Protein AF-A0A957HFL7-F1 (afdb_monomer)

Structure (mmCIF, N/CA/C/O backbone):
data_AF-A0A957HFL7-F1
#
_entry.id   AF-A0A957HFL7-F1
#
loop_
_atom_site.group_PDB
_atom_site.id
_atom_site.type_symbol
_atom_site.label_atom_id
_atom_site.label_alt_id
_atom_site.label_comp_id
_atom_site.label_asym_id
_atom_site.label_entity_id
_atom_site.label_seq_id
_atom_site.pdbx_PDB_ins_code
_atom_site.Cartn_x
_atom_site.Cartn_y
_atom_site.Cartn_z
_atom_site.occupancy
_atom_site.B_iso_or_equiv
_atom_site.auth_seq_id
_atom_site.auth_comp_id
_atom_site.auth_asym_id
_atom_site.auth_atom_id
_atom_site.pdbx_PDB_model_num
ATOM 1 N N . MET A 1 1 ? 6.930 -14.081 -58.249 1.00 47.31 1 MET A N 1
ATOM 2 C CA . MET A 1 1 ? 6.326 -14.338 -56.926 1.00 47.31 1 MET A CA 1
ATOM 3 C C . MET A 1 1 ? 7.363 -15.107 -56.122 1.00 47.31 1 MET A C 1
ATOM 5 O O . MET A 1 1 ? 7.448 -16.319 -56.232 1.00 47.31 1 MET A O 1
ATOM 9 N N . THR A 1 2 ? 8.263 -14.387 -55.462 1.00 49.44 2 THR A N 1
ATOM 10 C CA . THR A 1 2 ? 9.417 -14.951 -54.751 1.00 49.44 2 THR A CA 1
ATOM 11 C C . THR A 1 2 ? 9.253 -14.618 -53.279 1.00 49.44 2 THR A C 1
ATOM 13 O O . THR A 1 2 ? 9.326 -13.461 -52.877 1.00 49.44 2 THR A O 1
ATOM 16 N N . ILE A 1 3 ? 8.941 -15.651 -52.502 1.00 56.50 3 ILE A N 1
ATOM 17 C CA . ILE A 1 3 ? 8.828 -15.607 -51.049 1.00 56.50 3 ILE A CA 1
ATOM 18 C C . ILE A 1 3 ? 10.258 -15.498 -50.517 1.00 56.50 3 ILE A C 1
ATOM 20 O O . ILE A 1 3 ? 11.041 -16.438 -50.629 1.00 56.50 3 ILE A O 1
ATOM 24 N N . SER A 1 4 ? 10.620 -14.314 -50.024 1.00 61.28 4 SER A N 1
ATOM 25 C CA . SER A 1 4 ? 11.893 -14.082 -49.345 1.00 61.28 4 SER A CA 1
ATOM 26 C C . SER A 1 4 ? 11.842 -14.775 -47.987 1.00 61.28 4 SER A C 1
ATOM 28 O O . SER A 1 4 ? 11.123 -14.328 -47.094 1.00 61.28 4 SER A O 1
ATOM 30 N N . ASN A 1 5 ? 12.580 -15.878 -47.852 1.00 60.00 5 ASN A N 1
ATOM 31 C CA . ASN A 1 5 ? 12.820 -16.552 -46.579 1.00 60.00 5 ASN A CA 1
ATOM 32 C C . ASN A 1 5 ? 13.472 -15.564 -45.609 1.00 60.00 5 ASN A C 1
ATOM 34 O O . ASN A 1 5 ? 14.603 -15.129 -45.826 1.00 60.00 5 ASN A O 1
ATOM 38 N N . ALA A 1 6 ? 12.738 -15.206 -44.558 1.00 58.47 6 ALA A N 1
ATOM 39 C CA . ALA A 1 6 ? 13.275 -14.476 -43.427 1.00 58.47 6 ALA A CA 1
ATOM 40 C C . ALA A 1 6 ? 14.343 -15.345 -42.758 1.00 58.47 6 ALA A C 1
ATOM 42 O O . ALA A 1 6 ? 14.077 -16.469 -42.326 1.00 58.47 6 ALA A O 1
ATOM 43 N N . THR A 1 7 ? 15.562 -14.822 -42.731 1.00 59.06 7 THR A N 1
ATOM 44 C CA . THR A 1 7 ? 16.681 -15.352 -41.971 1.00 59.06 7 THR A CA 1
ATOM 45 C C . THR A 1 7 ? 16.275 -15.428 -40.506 1.00 59.06 7 THR A C 1
ATOM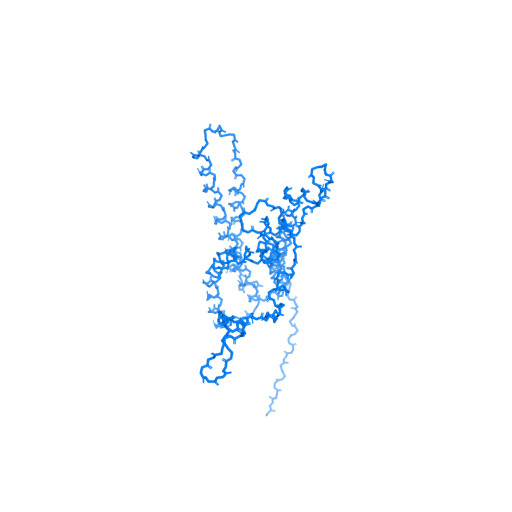 47 O O . THR A 1 7 ? 15.907 -14.434 -39.882 1.00 59.06 7 THR A O 1
ATOM 50 N N . HIS A 1 8 ? 16.281 -16.648 -39.980 1.00 58.44 8 HIS A N 1
ATOM 51 C CA . HIS A 1 8 ? 16.137 -16.920 -38.563 1.00 58.44 8 HIS A CA 1
ATOM 52 C C . HIS A 1 8 ? 17.449 -16.466 -37.913 1.00 58.44 8 HIS A C 1
ATOM 54 O O . HIS A 1 8 ? 18.395 -17.240 -37.797 1.00 58.44 8 HIS A O 1
ATOM 60 N N . ASP A 1 9 ? 17.548 -15.175 -37.599 1.00 59.09 9 ASP A N 1
ATOM 61 C CA . ASP A 1 9 ? 18.675 -14.649 -36.843 1.00 59.09 9 ASP A CA 1
ATOM 62 C C . ASP A 1 9 ? 18.615 -15.276 -35.447 1.00 59.09 9 ASP A C 1
ATOM 64 O O . ASP A 1 9 ? 17.725 -14.979 -34.645 1.00 59.09 9 ASP A O 1
ATOM 68 N N . ASP A 1 10 ? 19.546 -16.192 -35.179 1.00 55.03 10 ASP A N 1
ATOM 69 C CA . ASP A 1 10 ? 19.829 -16.723 -33.850 1.00 55.03 10 ASP A CA 1
ATOM 70 C C . ASP A 1 10 ? 20.350 -15.574 -32.978 1.00 55.03 10 ASP A C 1
ATOM 72 O O . ASP A 1 10 ? 21.550 -15.320 -32.836 1.00 55.03 10 ASP A O 1
ATOM 76 N N . VAL A 1 11 ? 19.414 -14.820 -32.402 1.00 64.69 11 VAL A N 1
ATOM 77 C CA . VAL A 1 11 ? 19.700 -13.810 -31.390 1.00 64.69 11 VAL A CA 1
ATOM 78 C C . VAL A 1 11 ? 20.139 -14.554 -30.134 1.00 64.69 11 VAL A C 1
ATOM 80 O O . VAL A 1 11 ? 19.324 -14.949 -29.300 1.00 64.69 11 VAL A O 1
ATOM 83 N N . SER A 1 12 ? 21.450 -14.764 -30.003 1.00 62.31 12 SER A N 1
ATOM 84 C CA . SER A 1 12 ? 22.035 -15.254 -28.756 1.00 62.31 12 SER A CA 1
ATOM 85 C C . SER A 1 12 ? 21.534 -14.391 -27.584 1.00 62.31 12 SER A C 1
ATOM 87 O O . SER A 1 12 ? 21.491 -13.157 -27.693 1.00 62.31 12 SER A O 1
ATOM 89 N N . PRO A 1 13 ? 21.094 -15.000 -26.467 1.00 60.66 13 PRO A N 1
ATOM 90 C CA . PRO A 1 13 ? 20.573 -14.250 -25.340 1.00 60.66 13 PRO A CA 1
ATOM 91 C C . PRO A 1 13 ? 21.711 -13.410 -24.771 1.00 60.66 13 PRO A C 1
ATOM 93 O O . PRO A 1 13 ? 22.620 -13.914 -24.117 1.00 60.66 13 PRO A O 1
ATOM 96 N N . SER A 1 14 ? 21.666 -12.109 -25.038 1.00 65.06 14 SER A N 1
ATOM 97 C CA . SER A 1 14 ? 22.577 -11.148 -24.427 1.00 65.06 14 SER A CA 1
ATOM 98 C C . SER A 1 14 ? 22.649 -11.369 -22.909 1.00 65.06 14 SER A C 1
ATOM 100 O O . SER A 1 14 ? 21.598 -11.616 -22.295 1.00 65.06 14 SER A O 1
ATOM 102 N N . PRO A 1 15 ? 23.818 -11.190 -22.282 1.00 76.00 15 PRO A N 1
ATOM 103 C CA . PRO A 1 15 ? 23.936 -11.277 -20.835 1.00 76.00 15 PRO A CA 1
ATOM 104 C C . PRO A 1 15 ? 22.913 -10.351 -20.167 1.00 76.00 15 PRO A C 1
ATOM 106 O O . PRO A 1 15 ? 22.791 -9.175 -20.524 1.00 76.00 15 PRO A O 1
ATOM 109 N N . ARG A 1 16 ? 22.138 -10.900 -19.220 1.00 77.88 16 ARG A N 1
ATOM 110 C CA . ARG A 1 16 ? 21.198 -10.114 -18.410 1.00 77.88 16 ARG A CA 1
ATOM 111 C C . ARG A 1 16 ? 21.979 -8.987 -17.745 1.00 77.88 16 ARG A C 1
ATOM 113 O O . ARG A 1 16 ? 23.009 -9.242 -17.121 1.00 77.88 16 ARG A O 1
ATOM 120 N N . SER A 1 17 ? 21.505 -7.751 -17.878 1.00 88.00 17 SER A N 1
ATOM 121 C CA . SER A 1 17 ? 22.183 -6.632 -17.234 1.00 88.00 17 SER A CA 1
ATOM 122 C C . SER A 1 17 ? 22.121 -6.815 -15.717 1.00 88.00 17 SER A C 1
ATOM 124 O O . SER A 1 17 ? 21.076 -7.145 -15.152 1.00 88.00 17 SER A O 1
ATOM 126 N N . PHE A 1 18 ? 23.251 -6.596 -15.046 1.00 92.69 18 PHE A N 1
ATOM 127 C CA . PHE A 1 18 ? 23.338 -6.662 -13.585 1.00 92.69 18 PHE A CA 1
ATOM 128 C C . PHE A 1 18 ? 22.269 -5.786 -12.907 1.00 92.69 18 PHE A C 1
ATOM 130 O O . PHE A 1 18 ? 21.690 -6.171 -11.894 1.00 92.69 18 PHE A O 1
ATOM 137 N N . ALA A 1 19 ? 21.945 -4.647 -13.525 1.00 92.12 19 ALA A N 1
ATOM 138 C CA . ALA A 1 19 ? 20.905 -3.737 -13.070 1.00 92.12 19 ALA A CA 1
ATOM 139 C C . ALA A 1 19 ? 19.525 -4.403 -12.966 1.00 92.12 19 ALA A C 1
ATOM 141 O O . ALA A 1 19 ? 18.865 -4.250 -11.943 1.00 92.12 19 ALA A O 1
ATOM 142 N N . VAL A 1 20 ? 19.091 -5.173 -13.971 1.00 93.81 20 VAL A N 1
ATOM 143 C CA . VAL A 1 20 ? 17.777 -5.844 -13.931 1.00 93.81 20 VAL A CA 1
ATOM 144 C C . VAL A 1 20 ? 17.683 -6.781 -12.729 1.00 93.81 20 VAL A C 1
ATOM 146 O O . VAL A 1 20 ? 16.693 -6.750 -11.998 1.00 93.81 20 VAL A O 1
ATOM 149 N N . THR A 1 21 ? 18.733 -7.566 -12.483 1.00 94.62 21 THR A N 1
ATOM 150 C CA . THR A 1 21 ? 18.794 -8.475 -11.332 1.00 94.62 21 THR A CA 1
ATOM 151 C C . THR A 1 21 ? 18.781 -7.707 -10.010 1.00 94.62 21 THR A C 1
ATOM 153 O O . THR A 1 21 ? 18.065 -8.099 -9.091 1.00 94.62 21 THR A O 1
ATOM 156 N N . LEU A 1 22 ? 19.512 -6.589 -9.923 1.00 95.62 22 LEU A N 1
ATOM 157 C CA . LEU A 1 22 ? 19.554 -5.741 -8.730 1.00 95.62 22 LEU A CA 1
ATOM 158 C C . LEU A 1 22 ? 18.172 -5.159 -8.392 1.00 95.62 22 LEU A C 1
ATOM 160 O O . LEU A 1 22 ? 17.705 -5.317 -7.266 1.00 95.62 22 LEU A O 1
ATOM 164 N N . TYR A 1 23 ? 17.492 -4.533 -9.359 1.00 95.88 23 TYR A N 1
ATOM 165 C CA . TYR A 1 23 ? 16.163 -3.950 -9.133 1.00 95.88 23 TYR A CA 1
ATOM 166 C C . TYR A 1 23 ? 15.103 -5.023 -8.874 1.00 95.88 23 TYR A C 1
ATOM 168 O O . TYR A 1 23 ? 14.273 -4.855 -7.985 1.00 95.88 23 TYR A O 1
ATOM 176 N N . SER A 1 24 ? 15.151 -6.151 -9.587 1.00 96.62 24 SER A N 1
ATOM 177 C CA . SER A 1 24 ? 14.290 -7.299 -9.290 1.00 96.62 24 SER A CA 1
ATOM 178 C C . SER A 1 24 ? 14.471 -7.767 -7.845 1.00 96.62 24 SER A C 1
ATOM 180 O O . SER A 1 24 ? 13.481 -7.975 -7.146 1.00 96.62 24 SER A O 1
ATOM 182 N N . GLY A 1 25 ? 15.719 -7.937 -7.399 1.00 97.31 25 GLY A N 1
ATOM 183 C CA . GLY A 1 25 ? 16.039 -8.339 -6.032 1.00 97.31 25 GLY A CA 1
ATOM 184 C C . GLY A 1 25 ? 15.520 -7.332 -5.008 1.00 97.31 25 GLY A C 1
ATOM 185 O O . GLY A 1 25 ? 14.854 -7.727 -4.057 1.00 97.31 25 GLY A O 1
ATOM 186 N N . LEU A 1 26 ? 15.734 -6.035 -5.249 1.00 96.88 26 LEU A N 1
ATOM 187 C CA . LEU A 1 26 ? 15.229 -4.951 -4.403 1.00 96.88 26 LEU A CA 1
ATOM 188 C C . LEU A 1 26 ? 13.704 -5.026 -4.227 1.00 96.88 26 LEU A C 1
ATOM 190 O O . LEU A 1 26 ? 13.222 -4.993 -3.101 1.00 96.88 26 LEU A O 1
ATOM 194 N N . PHE A 1 27 ? 12.937 -5.156 -5.315 1.00 97.94 27 PHE A N 1
ATOM 195 C CA . PHE A 1 27 ? 11.471 -5.211 -5.243 1.00 97.94 27 PHE A CA 1
ATOM 196 C C . PHE A 1 27 ? 10.955 -6.467 -4.538 1.00 97.94 27 PHE A C 1
ATOM 198 O O . PHE A 1 27 ? 10.003 -6.384 -3.763 1.00 97.94 27 PHE A O 1
ATOM 205 N N . ILE A 1 28 ? 11.596 -7.619 -4.754 1.00 98.19 28 ILE A N 1
ATOM 206 C CA . ILE A 1 28 ? 11.259 -8.850 -4.028 1.00 98.19 28 ILE A CA 1
ATOM 207 C C . ILE A 1 28 ? 11.540 -8.670 -2.533 1.00 98.19 28 ILE A C 1
ATOM 209 O O . ILE A 1 28 ? 10.680 -8.989 -1.715 1.00 98.19 28 ILE A O 1
ATOM 213 N N . LEU A 1 29 ? 12.697 -8.107 -2.173 1.00 97.62 29 LEU A N 1
ATOM 214 C CA . LEU A 1 29 ? 13.058 -7.838 -0.781 1.00 97.62 29 LEU A CA 1
ATOM 215 C C . LEU A 1 29 ? 12.113 -6.831 -0.122 1.00 97.62 29 LEU A C 1
ATOM 217 O O . LEU A 1 29 ? 11.706 -7.057 1.011 1.00 97.62 29 LEU A O 1
ATOM 221 N N . LEU A 1 30 ? 11.714 -5.764 -0.819 1.00 96.81 30 LEU A N 1
ATOM 222 C CA . LEU A 1 30 ? 10.713 -4.814 -0.323 1.00 96.81 30 LEU A CA 1
ATOM 223 C C . LEU A 1 30 ? 9.354 -5.489 -0.105 1.00 96.81 30 LEU A C 1
ATOM 225 O O . LEU A 1 30 ? 8.712 -5.262 0.918 1.00 96.81 30 LEU A O 1
ATOM 229 N N . GLY A 1 31 ? 8.929 -6.346 -1.036 1.00 97.44 31 GLY A N 1
ATOM 230 C CA . GLY A 1 31 ? 7.673 -7.081 -0.919 1.00 97.44 31 GLY A CA 1
ATOM 231 C C . GLY A 1 31 ? 7.669 -8.071 0.249 1.00 97.44 31 GLY A C 1
ATOM 232 O O . GLY A 1 31 ? 6.730 -8.080 1.041 1.00 97.44 31 GLY A O 1
ATOM 233 N N . ILE A 1 32 ? 8.744 -8.848 0.413 1.00 98.06 32 ILE A N 1
ATOM 234 C CA . ILE A 1 32 ? 8.926 -9.746 1.566 1.00 98.06 32 ILE A CA 1
ATOM 235 C C . ILE A 1 32 ? 9.036 -8.936 2.862 1.00 98.06 32 ILE A C 1
ATOM 237 O O . ILE A 1 32 ? 8.414 -9.290 3.858 1.00 98.06 32 ILE A O 1
ATOM 241 N N . GLY A 1 33 ? 9.774 -7.826 2.846 1.00 96.69 33 GLY A N 1
ATOM 242 C CA . GLY A 1 33 ? 9.922 -6.924 3.984 1.00 96.69 33 GLY A CA 1
ATOM 243 C C . GLY A 1 33 ? 8.583 -6.373 4.472 1.00 96.69 33 GLY A C 1
ATOM 244 O O . GLY A 1 33 ? 8.355 -6.342 5.675 1.00 96.69 33 GLY A O 1
ATOM 245 N N . ALA A 1 34 ? 7.665 -6.026 3.564 1.00 96.25 34 ALA A N 1
ATOM 246 C CA . ALA A 1 34 ? 6.309 -5.610 3.924 1.00 96.25 34 ALA A CA 1
ATOM 247 C C . ALA A 1 34 ? 5.509 -6.729 4.620 1.00 96.25 34 ALA A C 1
ATOM 249 O O . ALA A 1 34 ? 4.799 -6.462 5.589 1.00 96.25 34 ALA A O 1
ATOM 250 N N . LEU A 1 35 ? 5.650 -7.982 4.171 1.00 97.25 35 LEU A N 1
ATOM 251 C CA . LEU A 1 35 ? 5.001 -9.137 4.805 1.00 97.25 35 LEU A CA 1
ATOM 252 C C . LEU A 1 35 ? 5.602 -9.446 6.182 1.00 97.25 35 LEU A C 1
ATOM 254 O O . LEU A 1 35 ? 4.864 -9.699 7.131 1.00 97.25 35 LEU A O 1
ATOM 258 N N . ILE A 1 36 ? 6.930 -9.383 6.311 1.00 97.50 36 ILE A N 1
ATOM 259 C CA . ILE A 1 36 ? 7.618 -9.539 7.599 1.00 97.50 36 ILE A CA 1
ATOM 260 C C . ILE A 1 36 ? 7.191 -8.429 8.556 1.00 97.50 36 ILE A C 1
ATOM 262 O O . ILE A 1 36 ? 6.893 -8.711 9.711 1.00 97.50 36 ILE A O 1
ATOM 266 N N . LEU A 1 37 ? 7.118 -7.182 8.082 1.00 95.31 37 LEU A N 1
ATOM 267 C CA . LEU A 1 37 ? 6.663 -6.054 8.886 1.00 95.31 37 LEU A CA 1
ATOM 268 C C . LEU A 1 37 ? 5.247 -6.290 9.407 1.00 95.31 37 LEU A C 1
ATOM 270 O O . LEU A 1 37 ? 5.030 -6.101 10.594 1.00 95.31 37 LEU A O 1
ATOM 274 N N . LEU A 1 38 ? 4.320 -6.777 8.574 1.00 95.06 38 LEU A N 1
ATOM 275 C CA . LEU A 1 38 ? 2.974 -7.140 9.024 1.00 95.06 38 LEU A CA 1
ATOM 276 C C . LEU A 1 38 ? 3.009 -8.188 10.149 1.00 95.06 38 LEU A C 1
ATOM 278 O O . LEU A 1 38 ? 2.343 -8.013 11.166 1.00 95.06 38 LEU A O 1
ATOM 282 N N . ILE A 1 39 ? 3.813 -9.245 10.000 1.00 96.06 39 ILE A N 1
ATOM 283 C CA . ILE A 1 39 ? 3.971 -10.287 11.029 1.00 96.06 39 ILE A CA 1
ATOM 284 C C . ILE A 1 39 ? 4.546 -9.694 12.322 1.00 96.06 39 ILE A C 1
ATOM 286 O O . ILE A 1 39 ? 4.043 -9.978 13.406 1.00 96.06 39 ILE A O 1
ATOM 290 N N . LEU A 1 40 ? 5.568 -8.839 12.225 1.00 95.88 40 LEU A N 1
ATOM 291 C CA . LEU A 1 40 ? 6.160 -8.165 13.381 1.00 95.88 40 LEU A CA 1
ATOM 292 C C . LEU A 1 40 ? 5.169 -7.216 14.057 1.00 95.88 40 LEU A C 1
ATOM 294 O O . LEU A 1 40 ? 5.127 -7.169 15.280 1.00 95.88 40 LEU A O 1
ATOM 298 N N . THR A 1 41 ? 4.356 -6.487 13.290 1.00 93.44 41 THR A N 1
ATOM 299 C CA . THR A 1 41 ? 3.304 -5.622 13.835 1.00 93.44 41 THR A CA 1
ATOM 300 C C . THR A 1 41 ? 2.281 -6.437 14.622 1.00 93.44 41 THR A C 1
ATOM 302 O O . THR A 1 41 ? 1.935 -6.042 15.728 1.00 93.44 41 THR A O 1
ATOM 305 N N . ILE A 1 42 ? 1.846 -7.589 14.102 1.00 93.50 42 ILE A N 1
ATOM 306 C CA . ILE A 1 42 ? 0.914 -8.485 14.806 1.00 93.50 42 ILE A CA 1
ATOM 307 C C . ILE A 1 42 ? 1.557 -9.044 16.082 1.00 93.50 42 ILE A C 1
ATOM 309 O O . ILE A 1 42 ? 0.929 -9.060 17.136 1.00 93.50 42 ILE A O 1
ATOM 313 N N . ASN A 1 43 ? 2.817 -9.476 16.002 1.00 94.69 43 ASN A N 1
ATOM 314 C CA . ASN A 1 43 ? 3.504 -10.105 17.127 1.00 94.69 43 ASN A CA 1
ATOM 315 C C . ASN A 1 43 ? 3.865 -9.120 18.244 1.00 94.69 43 ASN A C 1
ATOM 317 O O . ASN A 1 43 ? 3.888 -9.517 19.404 1.00 94.69 43 ASN A O 1
ATOM 321 N N . ASN A 1 44 ? 4.148 -7.862 17.910 1.00 94.31 44 ASN A N 1
ATOM 322 C CA . ASN A 1 44 ? 4.548 -6.847 18.883 1.00 94.31 44 ASN A CA 1
ATOM 323 C C . ASN A 1 44 ? 3.360 -6.084 19.487 1.00 94.31 44 ASN A C 1
ATOM 325 O O . ASN A 1 44 ? 3.575 -5.231 20.348 1.00 94.31 44 ASN A O 1
ATOM 329 N N . ASP A 1 45 ? 2.127 -6.350 19.049 1.00 93.31 45 ASP A N 1
ATOM 330 C CA . ASP A 1 45 ? 0.956 -5.683 19.606 1.00 93.31 45 ASP A CA 1
ATOM 331 C C . ASP A 1 45 ? 0.590 -6.279 20.983 1.00 93.31 45 ASP A C 1
ATOM 333 O O . ASP A 1 45 ? 0.275 -7.472 21.081 1.00 93.31 45 ASP A O 1
ATOM 337 N N . PRO A 1 46 ? 0.613 -5.474 22.062 1.00 91.69 46 PRO A N 1
ATOM 338 C CA . PRO A 1 46 ? 0.392 -5.974 23.414 1.00 91.69 46 PRO A CA 1
ATOM 339 C C . PRO A 1 46 ? -1.039 -6.477 23.635 1.00 91.69 46 PRO A C 1
ATOM 341 O O . PRO A 1 46 ? -1.234 -7.398 24.425 1.00 91.69 46 PRO A O 1
ATOM 344 N N . LEU A 1 47 ? -2.038 -5.922 22.938 1.00 87.94 47 LEU A N 1
ATOM 345 C CA . LEU A 1 47 ? -3.433 -6.345 23.081 1.00 87.94 47 LEU A CA 1
ATOM 346 C C . LEU A 1 47 ? -3.661 -7.700 22.420 1.00 87.94 47 LEU A C 1
ATOM 348 O O . LEU A 1 47 ? -4.360 -8.546 22.972 1.00 87.94 47 LEU A O 1
ATOM 352 N N . ILE A 1 48 ? -3.031 -7.939 21.271 1.00 88.25 48 ILE A N 1
ATOM 353 C CA . ILE A 1 48 ? -3.084 -9.245 20.607 1.00 88.25 48 ILE A CA 1
ATOM 354 C C . ILE A 1 48 ? -2.374 -10.292 21.468 1.00 88.25 48 ILE A C 1
ATOM 356 O O . ILE A 1 48 ? -2.932 -11.360 21.718 1.00 88.25 48 ILE A O 1
ATOM 360 N N . GLN A 1 49 ? -1.184 -9.973 21.986 1.00 90.81 49 GLN A N 1
ATOM 361 C CA . GLN A 1 49 ? -0.440 -10.887 22.855 1.00 90.81 49 GLN A CA 1
ATOM 362 C C . GLN A 1 49 ? -1.161 -11.184 24.173 1.00 90.81 49 GLN A C 1
ATOM 364 O O . GLN A 1 49 ? -1.062 -12.306 24.667 1.00 90.81 49 GLN A O 1
ATOM 369 N N . ALA A 1 50 ? -1.911 -10.226 24.725 1.00 88.00 50 ALA A N 1
ATOM 370 C CA . ALA A 1 50 ? -2.719 -10.443 25.923 1.00 88.00 50 ALA A CA 1
ATOM 371 C C . ALA A 1 50 ? -3.826 -11.486 25.702 1.00 88.00 50 ALA A C 1
ATOM 373 O O . ALA A 1 50 ? -4.115 -12.269 26.602 1.00 88.00 50 ALA A O 1
ATOM 374 N N . VAL A 1 51 ? -4.420 -11.529 24.503 1.00 86.94 51 VAL A N 1
ATOM 375 C CA . VAL A 1 51 ? -5.437 -12.534 24.156 1.00 86.94 51 VAL A CA 1
ATOM 376 C C . VAL A 1 51 ? -4.808 -13.879 23.792 1.00 86.94 51 VAL A C 1
ATOM 378 O O . VAL A 1 51 ? -5.321 -14.922 24.184 1.00 86.94 51 VAL A O 1
ATOM 381 N N . VAL A 1 52 ? -3.687 -13.879 23.064 1.00 88.56 52 VAL A N 1
ATOM 382 C CA . VAL A 1 52 ? -2.982 -15.115 22.673 1.00 88.56 52 VAL A CA 1
ATOM 383 C C . VAL A 1 52 ? -2.426 -15.852 23.891 1.00 88.56 52 VAL A C 1
ATOM 385 O O . VAL A 1 52 ? -2.541 -17.071 23.972 1.00 88.56 52 VAL A O 1
ATOM 388 N N . ASN A 1 53 ? -1.858 -15.117 24.849 1.00 88.06 53 ASN A N 1
ATOM 389 C CA . ASN A 1 53 ? -1.312 -15.670 26.090 1.00 88.06 53 ASN A CA 1
ATOM 390 C C . ASN A 1 53 ? -2.324 -15.612 27.243 1.00 88.06 53 ASN A C 1
ATOM 392 O O . ASN A 1 53 ? -1.931 -15.586 28.411 1.00 88.06 53 ASN A O 1
ATOM 396 N N . TRP A 1 54 ? -3.619 -15.538 26.927 1.00 85.31 54 TRP A N 1
ATOM 397 C CA . TRP A 1 54 ? -4.654 -15.443 27.944 1.00 85.31 54 TRP A CA 1
ATOM 398 C C . TRP A 1 54 ? -4.641 -16.676 28.852 1.00 85.31 54 TRP A C 1
ATOM 400 O O . TRP A 1 54 ? -4.494 -17.816 28.405 1.00 85.31 54 TRP A O 1
ATOM 410 N N . SER A 1 55 ? -4.824 -16.426 30.144 1.00 80.19 55 SER A N 1
ATOM 411 C CA . SER A 1 55 ? -5.021 -17.451 31.162 1.00 80.19 55 SER A CA 1
ATOM 412 C C . SER A 1 55 ? -6.242 -17.078 31.994 1.00 80.19 55 SER A C 1
ATOM 414 O O . SER A 1 55 ? -6.491 -15.895 32.228 1.00 80.19 55 SER A O 1
ATOM 416 N N . ALA A 1 56 ? -7.019 -18.081 32.402 1.00 78.62 56 ALA A N 1
ATOM 417 C CA . ALA A 1 56 ? -8.226 -17.863 33.188 1.00 78.62 56 ALA A CA 1
ATOM 418 C C . ALA A 1 56 ? -7.873 -17.220 34.539 1.00 78.62 56 ALA A C 1
ATOM 420 O O . ALA A 1 56 ? -7.091 -17.777 35.312 1.00 78.62 56 ALA A O 1
ATOM 421 N N . THR A 1 57 ? -8.452 -16.054 34.816 1.00 73.88 57 THR A N 1
ATOM 422 C CA . THR A 1 57 ? -8.390 -15.371 36.114 1.00 73.88 57 THR A CA 1
ATOM 423 C C . THR A 1 57 ? -9.720 -15.530 36.844 1.00 73.88 57 THR A C 1
ATOM 425 O O . THR A 1 57 ? -10.757 -15.733 36.219 1.00 73.88 57 THR A O 1
ATOM 428 N N . GLU A 1 58 ? -9.711 -15.427 38.176 1.00 68.69 58 GLU A N 1
ATOM 429 C CA . GLU A 1 58 ? -10.913 -15.604 39.016 1.00 68.69 58 GLU A CA 1
ATOM 430 C C . GLU A 1 58 ? -12.069 -14.646 38.657 1.00 68.69 58 GLU A C 1
ATOM 432 O O . GLU A 1 58 ? -13.222 -14.925 38.973 1.00 68.69 58 GLU A O 1
ATOM 437 N N . GLU A 1 59 ? -11.768 -13.539 37.972 1.00 69.25 59 GLU A N 1
ATOM 438 C CA . GLU A 1 59 ? -12.719 -12.485 37.602 1.00 69.25 59 GLU A CA 1
ATOM 439 C C . GLU A 1 59 ? -13.316 -12.651 36.189 1.00 69.25 59 GLU A C 1
ATOM 441 O O . GLU A 1 59 ? -14.410 -12.158 35.925 1.00 69.25 59 GLU A O 1
ATOM 446 N N . PHE A 1 60 ? -12.648 -13.379 35.285 1.00 65.88 60 PHE A N 1
ATOM 447 C CA . PHE A 1 60 ? -13.104 -13.577 33.904 1.00 65.88 60 PHE A CA 1
ATOM 448 C C . PHE A 1 60 ? -12.981 -15.049 33.506 1.00 65.88 60 PHE A C 1
ATOM 450 O O . PHE A 1 60 ? -11.898 -15.543 33.195 1.00 65.88 60 PHE A O 1
ATOM 457 N N . SER A 1 61 ? -14.116 -15.752 33.489 1.00 71.56 61 SER A N 1
ATOM 458 C CA . SER A 1 61 ? -14.188 -17.168 33.113 1.00 71.56 61 SER A CA 1
ATOM 459 C C . SER A 1 61 ? -14.162 -17.414 31.603 1.00 71.56 61 SER A C 1
ATOM 461 O O . SER A 1 61 ? -13.940 -18.549 31.183 1.00 71.56 61 SER A O 1
ATOM 463 N N . GLU A 1 62 ? -14.395 -16.383 30.784 1.00 76.06 62 GLU A N 1
ATOM 464 C CA . GLU A 1 62 ? -14.496 -16.510 29.328 1.00 76.06 62 GLU A CA 1
ATOM 465 C C . GLU A 1 62 ? -13.367 -15.750 28.612 1.00 76.06 62 GLU A C 1
ATOM 467 O O . GLU A 1 62 ? -13.103 -14.586 28.934 1.00 76.06 62 GLU A O 1
ATOM 472 N N . PRO A 1 63 ? -12.681 -16.388 27.644 1.00 73.69 63 PRO A N 1
ATOM 473 C CA . PRO A 1 63 ? -11.602 -15.747 26.913 1.00 73.69 63 PRO A CA 1
ATOM 474 C C . PRO A 1 63 ? -12.148 -14.658 25.976 1.00 73.69 63 PRO A C 1
ATOM 476 O O . PRO A 1 63 ? -13.104 -14.906 25.233 1.00 73.69 63 PRO A O 1
ATOM 479 N N . PRO A 1 64 ? -11.518 -13.470 25.920 1.00 79.00 64 PRO A N 1
ATOM 480 C CA . PRO A 1 64 ? -11.857 -12.466 24.920 1.00 79.00 64 PRO A CA 1
ATOM 481 C C . PRO A 1 64 ? -11.623 -13.024 23.511 1.00 79.00 64 PRO A C 1
ATOM 483 O O . PRO A 1 64 ? -10.627 -13.697 23.239 1.00 79.00 64 PRO A O 1
ATOM 486 N N . SER A 1 65 ? -12.539 -12.737 22.585 1.00 84.88 65 SER A N 1
ATOM 487 C CA . SER A 1 65 ? -12.427 -13.275 21.228 1.00 84.88 65 SER A CA 1
ATOM 488 C C . SER A 1 65 ? -11.242 -12.653 20.469 1.00 84.88 65 SER A C 1
ATOM 490 O O . SER A 1 65 ? -11.200 -11.451 20.196 1.00 84.88 65 SER A O 1
ATOM 492 N N . LEU A 1 66 ? -10.278 -13.496 20.080 1.00 86.44 66 LEU A N 1
ATOM 493 C CA . LEU A 1 66 ? -9.061 -13.084 19.365 1.00 86.44 66 LEU A CA 1
ATOM 494 C C . LEU A 1 66 ? -9.373 -12.314 18.080 1.00 86.44 66 LEU A C 1
ATOM 496 O O . LEU A 1 66 ? -8.713 -11.325 17.769 1.00 86.44 66 LEU A O 1
ATOM 500 N N . ILE A 1 67 ? -10.411 -12.741 17.358 1.00 86.88 67 ILE A N 1
ATOM 501 C CA . ILE A 1 67 ? -10.840 -12.118 16.104 1.00 86.88 67 ILE A CA 1
ATOM 502 C C . ILE A 1 67 ? -11.310 -10.678 16.345 1.00 86.88 67 ILE A C 1
ATOM 504 O O . ILE A 1 67 ? -10.929 -9.790 15.587 1.00 86.88 67 ILE A O 1
ATOM 508 N N . VAL A 1 68 ? -12.093 -10.410 17.395 1.00 85.81 68 VAL A N 1
ATOM 509 C CA . VAL A 1 68 ? -12.601 -9.053 17.665 1.00 85.81 68 VAL A CA 1
ATOM 510 C C . VAL A 1 68 ? -11.475 -8.134 18.105 1.00 85.81 68 VAL A C 1
ATOM 512 O O . VAL A 1 68 ? -11.375 -7.023 17.587 1.00 85.81 68 VAL A O 1
ATOM 515 N N . THR A 1 69 ? -10.587 -8.601 18.987 1.00 86.19 69 THR A N 1
ATOM 516 C CA . THR A 1 69 ? -9.421 -7.814 19.405 1.00 86.19 69 THR A CA 1
ATOM 517 C C . THR A 1 69 ? -8.539 -7.480 18.205 1.00 86.19 69 THR A C 1
ATOM 519 O O . THR A 1 69 ? -8.243 -6.306 17.977 1.00 86.19 69 THR A O 1
ATOM 522 N N . PHE A 1 70 ? -8.220 -8.473 17.369 1.00 88.69 70 PHE A N 1
ATOM 523 C CA . PHE A 1 70 ? -7.454 -8.281 16.138 1.00 88.69 70 PHE A CA 1
ATOM 524 C C . PHE A 1 70 ? -8.105 -7.244 15.209 1.00 88.69 70 PHE A C 1
ATOM 526 O O . PHE A 1 70 ? -7.454 -6.287 14.788 1.00 88.69 70 PHE A O 1
ATOM 533 N N . LEU A 1 71 ? -9.403 -7.397 14.928 1.00 88.69 71 LEU A N 1
ATOM 534 C CA . LEU A 1 71 ? -10.150 -6.500 14.047 1.00 88.69 71 LEU A CA 1
ATOM 535 C C . LEU A 1 71 ? -10.273 -5.080 14.613 1.00 88.69 71 LEU A C 1
ATOM 537 O O . LEU A 1 71 ? -10.224 -4.122 13.850 1.00 88.69 71 LEU A O 1
ATOM 541 N N . SER A 1 72 ? -10.417 -4.923 15.929 1.00 85.50 72 SER A N 1
ATOM 542 C CA . SER A 1 72 ? -10.523 -3.601 16.558 1.00 85.50 72 SER A CA 1
ATOM 543 C C . SER A 1 72 ? -9.201 -2.834 16.579 1.00 85.50 72 SER A C 1
ATOM 545 O O . SER A 1 72 ? -9.210 -1.613 16.433 1.00 85.50 72 SER A O 1
ATOM 547 N N . GLN A 1 73 ? -8.082 -3.546 16.734 1.00 89.25 73 GLN A N 1
ATOM 548 C CA . GLN A 1 73 ? -6.768 -2.950 16.943 1.00 89.25 73 GLN A CA 1
ATOM 549 C C . GLN A 1 73 ? -6.054 -2.671 15.618 1.00 89.25 73 GLN A C 1
ATOM 551 O O . GLN A 1 73 ? -5.636 -1.546 15.346 1.00 89.25 73 GLN A O 1
ATOM 556 N N . LEU A 1 74 ? -5.939 -3.688 14.760 1.00 89.12 74 LEU A N 1
ATOM 557 C CA . LEU A 1 74 ? -5.269 -3.559 13.463 1.00 89.12 74 LEU A CA 1
ATOM 558 C C . LEU A 1 74 ? -6.211 -3.059 12.370 1.00 89.12 74 LEU A C 1
ATOM 560 O O . LEU A 1 74 ? -5.784 -2.371 11.436 1.00 89.12 74 LEU A O 1
ATOM 564 N N . GLY A 1 75 ? -7.493 -3.404 12.480 1.00 90.69 75 GLY A N 1
ATOM 565 C CA . GLY A 1 75 ? -8.401 -3.338 11.350 1.00 90.69 75 GLY A CA 1
ATOM 566 C C . GLY A 1 75 ? -8.113 -4.415 10.297 1.00 90.69 75 GLY A C 1
ATOM 567 O O . GLY A 1 75 ? -7.117 -5.132 10.324 1.00 90.69 75 GLY A O 1
ATOM 568 N N . ILE A 1 76 ? -9.006 -4.509 9.326 1.00 91.88 76 ILE A N 1
ATOM 569 C CA . ILE A 1 76 ? -8.892 -5.242 8.070 1.00 91.88 76 ILE A CA 1
ATOM 570 C C . ILE A 1 76 ? -8.057 -4.440 7.065 1.00 91.88 76 ILE A C 1
ATOM 572 O O . ILE A 1 76 ? -7.302 -5.017 6.283 1.00 91.88 76 ILE A O 1
ATOM 576 N N . VAL A 1 77 ? -8.164 -3.107 7.080 1.00 90.88 77 VAL A N 1
ATOM 577 C CA . VAL A 1 77 ? -7.587 -2.256 6.025 1.00 90.88 77 VAL A CA 1
ATOM 578 C C . VAL A 1 77 ? -6.065 -2.357 5.980 1.00 90.88 77 VAL A C 1
ATOM 580 O O . VAL A 1 77 ? -5.499 -2.568 4.909 1.00 90.88 77 VAL A O 1
ATOM 583 N N . VAL A 1 78 ? -5.392 -2.224 7.127 1.00 91.69 78 VAL A N 1
ATOM 584 C CA . VAL A 1 78 ? -3.921 -2.197 7.185 1.00 91.69 78 VAL A CA 1
ATOM 585 C C . VAL A 1 78 ? -3.308 -3.541 6.767 1.00 91.69 78 VAL A C 1
ATOM 587 O O . VAL A 1 78 ? -2.457 -3.525 5.872 1.00 91.69 78 VAL A O 1
ATOM 590 N N . PRO A 1 79 ? -3.738 -4.703 7.306 1.00 93.88 79 PRO A N 1
ATOM 591 C CA . PRO A 1 79 ? -3.231 -6.000 6.861 1.00 93.88 79 PRO A CA 1
ATOM 592 C C . PRO A 1 79 ? -3.471 -6.259 5.375 1.00 93.88 79 PRO A C 1
ATOM 594 O O . PRO A 1 79 ? -2.555 -6.694 4.681 1.00 93.88 79 PRO A O 1
ATOM 597 N N . VAL A 1 80 ? -4.668 -5.949 4.861 1.00 94.75 80 VAL A N 1
ATOM 598 C CA . VAL A 1 80 ? -4.996 -6.138 3.438 1.00 94.75 80 VAL A CA 1
ATOM 599 C C . VAL A 1 80 ? -4.127 -5.250 2.550 1.00 94.75 80 VAL A C 1
ATOM 601 O O . VAL A 1 80 ? -3.638 -5.710 1.519 1.00 94.75 80 VAL A O 1
ATOM 604 N N . LEU A 1 81 ? -3.888 -4.001 2.952 1.00 92.56 81 LEU A N 1
ATOM 605 C CA . LEU A 1 81 ? -3.044 -3.068 2.209 1.00 92.56 81 LEU A CA 1
ATOM 606 C C . LEU A 1 81 ? -1.583 -3.530 2.201 1.00 92.56 81 LEU A C 1
ATOM 608 O O . LEU A 1 81 ? -0.983 -3.601 1.130 1.00 92.56 81 LEU A O 1
ATOM 612 N N . LEU A 1 82 ? -1.023 -3.899 3.358 1.00 94.75 82 LEU A N 1
ATOM 613 C CA . LEU A 1 82 ? 0.352 -4.402 3.459 1.00 94.75 82 LEU A CA 1
ATOM 614 C C . LEU A 1 82 ? 0.544 -5.704 2.677 1.00 94.75 82 LEU A C 1
ATOM 616 O O . LEU A 1 82 ? 1.520 -5.835 1.938 1.00 94.75 82 LEU A O 1
ATOM 620 N N . LEU A 1 83 ? -0.404 -6.637 2.781 1.00 96.94 83 LEU A N 1
ATOM 621 C CA . LEU A 1 83 ? -0.384 -7.895 2.041 1.00 96.94 83 LEU A CA 1
ATOM 622 C C . LEU A 1 83 ? -0.490 -7.644 0.532 1.00 96.94 83 LEU A C 1
ATOM 624 O O . LEU A 1 83 ? 0.323 -8.154 -0.239 1.00 96.94 83 LEU A O 1
ATOM 628 N N . GLY A 1 84 ? -1.445 -6.816 0.102 1.00 96.06 84 GLY A N 1
ATOM 629 C CA . GLY A 1 84 ? -1.634 -6.456 -1.302 1.00 96.06 84 GLY A CA 1
ATOM 630 C C . GLY A 1 84 ? -0.405 -5.765 -1.893 1.00 96.06 84 GLY A C 1
ATOM 631 O O . GLY A 1 84 ? 0.079 -6.163 -2.952 1.00 96.06 84 GLY A O 1
ATOM 632 N N . MET A 1 85 ? 0.151 -4.781 -1.184 1.00 95.38 85 MET A N 1
ATOM 633 C CA . MET A 1 85 ? 1.370 -4.077 -1.585 1.00 95.38 85 MET A CA 1
ATOM 634 C C . MET A 1 85 ? 2.577 -5.024 -1.644 1.00 95.38 85 MET A C 1
ATOM 636 O O . MET A 1 85 ? 3.328 -4.993 -2.620 1.00 95.38 85 MET A O 1
ATOM 640 N N . GLY A 1 86 ? 2.727 -5.913 -0.656 1.00 97.25 86 GLY A N 1
ATOM 641 C CA . GLY A 1 86 ? 3.773 -6.935 -0.631 1.00 97.25 86 GLY A CA 1
ATOM 642 C C . GLY A 1 86 ? 3.710 -7.857 -1.850 1.00 97.25 86 GLY A C 1
ATOM 643 O O . GLY A 1 86 ? 4.702 -8.012 -2.564 1.00 97.25 86 GLY A O 1
ATOM 644 N N . ILE A 1 87 ? 2.525 -8.397 -2.159 1.00 97.94 87 ILE A N 1
ATOM 645 C CA . ILE A 1 87 ? 2.300 -9.241 -3.345 1.00 97.94 87 ILE A CA 1
ATOM 646 C C . ILE A 1 87 ? 2.591 -8.471 -4.637 1.00 97.94 87 ILE A C 1
ATOM 648 O O . ILE A 1 87 ? 3.237 -9.012 -5.538 1.00 97.94 87 ILE A O 1
ATOM 652 N N . ILE A 1 88 ? 2.138 -7.217 -4.746 1.00 97.00 88 ILE A N 1
ATOM 653 C CA . ILE A 1 88 ? 2.384 -6.374 -5.923 1.00 97.00 88 ILE A CA 1
ATOM 654 C C . ILE A 1 88 ? 3.889 -6.173 -6.135 1.00 97.00 88 ILE A C 1
ATOM 656 O O . ILE A 1 88 ? 4.355 -6.335 -7.263 1.00 97.00 88 ILE A O 1
ATOM 660 N N . PHE A 1 89 ? 4.661 -5.885 -5.083 1.00 97.94 89 PHE A N 1
ATOM 661 C CA . PHE A 1 89 ? 6.111 -5.706 -5.197 1.00 97.94 89 PHE A CA 1
ATOM 662 C C . PHE A 1 89 ? 6.852 -6.996 -5.541 1.00 97.94 89 PHE A C 1
ATOM 664 O O . PHE A 1 89 ? 7.692 -6.973 -6.440 1.00 97.94 89 PHE A O 1
ATOM 671 N N . VAL A 1 90 ? 6.502 -8.131 -4.925 1.00 98.19 90 VAL A N 1
ATOM 672 C CA . VAL A 1 90 ? 7.086 -9.430 -5.303 1.00 98.19 90 VAL A CA 1
ATOM 673 C C . VAL A 1 90 ? 6.782 -9.742 -6.768 1.00 98.19 90 VAL A C 1
ATOM 675 O O . VAL A 1 90 ? 7.684 -10.086 -7.532 1.00 98.19 90 VAL A O 1
ATOM 678 N N . ARG A 1 91 ? 5.527 -9.558 -7.198 1.00 98.12 91 ARG A N 1
ATOM 679 C CA . ARG A 1 91 ? 5.113 -9.786 -8.587 1.00 98.12 91 ARG A CA 1
ATOM 680 C C . ARG A 1 91 ? 5.845 -8.865 -9.561 1.00 98.12 91 ARG A C 1
ATOM 682 O O . ARG A 1 91 ? 6.243 -9.319 -10.633 1.00 98.12 91 ARG A O 1
ATOM 689 N N . LEU A 1 92 ? 6.011 -7.591 -9.212 1.00 97.25 92 LEU A N 1
ATOM 690 C CA . LEU A 1 92 ? 6.745 -6.622 -10.023 1.00 97.25 92 LEU A CA 1
ATOM 691 C C . LEU A 1 92 ? 8.228 -6.995 -10.122 1.00 97.25 92 LEU A C 1
ATOM 693 O O . LEU A 1 92 ? 8.776 -6.989 -11.220 1.00 97.25 92 LEU A O 1
ATOM 697 N N . GLY A 1 93 ? 8.848 -7.404 -9.013 1.00 97.06 93 GLY A N 1
ATOM 698 C CA . GLY A 1 93 ? 10.223 -7.897 -8.986 1.00 97.06 93 GLY A CA 1
ATOM 699 C C . GLY A 1 93 ? 10.424 -9.109 -9.895 1.00 97.06 93 GLY A C 1
ATOM 700 O O . GLY A 1 93 ? 11.274 -9.073 -10.779 1.00 97.06 93 GLY A O 1
ATOM 701 N N . VAL A 1 94 ? 9.575 -10.136 -9.780 1.00 97.75 94 VAL A N 1
ATOM 702 C CA . VAL A 1 94 ? 9.632 -11.317 -10.664 1.00 97.75 94 VAL A CA 1
ATOM 703 C C . VAL A 1 94 ? 9.429 -10.935 -12.134 1.00 97.75 94 VAL A C 1
ATOM 705 O O . VAL A 1 94 ? 10.111 -11.468 -13.006 1.00 97.75 94 VAL A O 1
ATOM 708 N N . ARG A 1 95 ? 8.531 -9.986 -12.433 1.00 96.12 95 ARG A N 1
ATOM 709 C CA . ARG A 1 95 ? 8.309 -9.499 -13.805 1.00 96.12 95 ARG A CA 1
ATOM 710 C C . ARG A 1 95 ? 9.497 -8.734 -14.379 1.00 96.12 95 ARG A C 1
ATOM 712 O O . ARG A 1 95 ? 9.792 -8.898 -15.561 1.00 96.12 95 ARG A O 1
ATOM 719 N N . LEU A 1 96 ? 10.212 -7.961 -13.562 1.00 95.81 96 LEU A N 1
ATOM 720 C CA . LEU A 1 96 ? 11.401 -7.225 -14.000 1.00 95.81 96 LEU A CA 1
ATOM 721 C C . LEU A 1 96 ? 12.493 -8.148 -14.551 1.00 95.81 96 LEU A C 1
ATOM 723 O O . LEU A 1 96 ? 13.214 -7.730 -15.453 1.00 95.81 96 LEU A O 1
ATOM 727 N N . LEU A 1 97 ? 12.567 -9.410 -14.107 1.00 94.38 97 LEU A N 1
ATOM 728 C CA . LEU A 1 97 ? 13.491 -10.409 -14.666 1.00 94.38 97 LEU A CA 1
ATOM 729 C C . LEU A 1 97 ? 13.276 -10.667 -16.166 1.00 94.38 97 LEU A C 1
ATOM 731 O O . LEU A 1 97 ? 14.203 -11.117 -16.839 1.00 94.38 97 LEU A O 1
ATOM 735 N N . GLY A 1 98 ? 12.082 -10.371 -16.691 1.00 92.25 98 GLY A N 1
ATOM 736 C CA . GLY A 1 98 ? 11.775 -10.427 -18.121 1.00 92.25 98 GLY A CA 1
ATOM 737 C C . GLY A 1 98 ? 12.384 -9.284 -18.941 1.00 92.25 98 GLY A C 1
ATOM 738 O O . GLY A 1 98 ? 12.346 -9.345 -20.163 1.00 92.25 98 GLY A O 1
ATOM 739 N N . ALA A 1 99 ? 12.951 -8.257 -18.293 1.00 91.75 99 ALA A N 1
ATOM 740 C CA . ALA A 1 99 ? 13.582 -7.091 -18.920 1.00 91.75 99 ALA A CA 1
ATOM 741 C C . ALA A 1 99 ? 12.694 -6.330 -19.933 1.00 91.75 99 ALA A C 1
ATOM 743 O O . ALA A 1 99 ? 13.206 -5.658 -20.832 1.00 91.75 99 ALA A O 1
ATOM 744 N N . ASN A 1 100 ? 11.368 -6.378 -19.761 1.00 92.56 100 ASN A N 1
ATOM 745 C CA . ASN A 1 100 ? 10.424 -5.616 -20.579 1.00 92.56 100 ASN A CA 1
ATOM 746 C C . ASN A 1 100 ? 10.387 -4.144 -20.154 1.00 92.56 100 ASN A C 1
ATOM 748 O O . ASN A 1 100 ? 10.273 -3.838 -18.964 1.00 92.56 100 ASN A O 1
ATOM 752 N N . ILE A 1 101 ? 10.367 -3.224 -21.123 1.00 92.81 101 ILE A N 1
ATOM 753 C CA . ILE A 1 101 ? 10.310 -1.778 -20.853 1.00 92.81 101 ILE A CA 1
ATOM 754 C C . ILE A 1 101 ? 9.070 -1.375 -20.049 1.00 92.81 101 ILE A C 1
ATOM 756 O O . ILE A 1 101 ? 9.148 -0.553 -19.135 1.00 92.81 101 ILE A O 1
ATOM 760 N N . ARG A 1 102 ? 7.931 -2.029 -20.313 1.00 92.06 102 ARG A N 1
ATOM 761 C CA . ARG A 1 102 ? 6.668 -1.777 -19.610 1.00 92.06 102 ARG A CA 1
ATOM 762 C C . ARG A 1 102 ? 6.793 -2.011 -18.106 1.00 92.06 102 ARG A C 1
ATOM 764 O O . ARG A 1 102 ? 6.288 -1.201 -17.333 1.00 92.06 102 ARG A O 1
ATOM 771 N N . ASP A 1 103 ? 7.452 -3.095 -17.703 1.00 94.44 103 ASP A N 1
ATOM 772 C CA . ASP A 1 103 ? 7.646 -3.439 -16.291 1.00 94.44 103 ASP A CA 1
ATOM 773 C C . ASP A 1 103 ? 8.650 -2.479 -15.627 1.00 94.44 103 ASP A C 1
ATOM 775 O O . ASP A 1 103 ? 8.445 -2.066 -14.485 1.00 94.44 103 ASP A O 1
ATOM 779 N N . GLY A 1 104 ? 9.666 -2.028 -16.374 1.00 94.81 104 GLY A N 1
ATOM 780 C CA . GLY A 1 104 ? 10.599 -0.985 -15.938 1.00 94.81 104 GLY A CA 1
ATOM 781 C C . GLY A 1 104 ? 9.906 0.337 -15.584 1.00 94.81 104 GLY A C 1
ATOM 782 O O . GLY A 1 104 ? 10.195 0.929 -14.544 1.00 94.81 104 GLY A O 1
ATOM 783 N N . TYR A 1 105 ? 8.935 0.780 -16.388 1.00 93.88 105 TYR A N 1
ATOM 784 C CA . TYR A 1 105 ? 8.155 1.984 -16.074 1.00 93.88 105 TYR A CA 1
ATOM 785 C C . TYR A 1 105 ? 7.302 1.828 -14.809 1.00 93.88 105 TYR A C 1
ATOM 787 O O . TYR A 1 105 ? 7.214 2.762 -14.013 1.00 93.88 105 TYR A O 1
ATOM 795 N N . TRP A 1 106 ? 6.691 0.660 -14.585 1.00 95.06 106 TRP A N 1
ATOM 796 C CA . TRP A 1 106 ? 5.953 0.405 -13.341 1.00 95.06 106 TRP A CA 1
ATOM 797 C C . TRP A 1 106 ? 6.872 0.424 -12.119 1.00 95.06 106 TRP A C 1
ATOM 799 O O . TRP A 1 106 ? 6.498 0.979 -11.089 1.00 95.06 106 TRP A O 1
ATOM 809 N N . ALA A 1 107 ? 8.089 -0.104 -12.248 1.00 96.56 107 ALA A N 1
ATOM 810 C CA . ALA A 1 107 ? 9.117 -0.015 -11.215 1.00 96.56 107 ALA A CA 1
ATOM 811 C C . ALA A 1 107 ? 9.541 1.433 -10.935 1.00 96.56 107 ALA A C 1
ATOM 813 O O . ALA A 1 107 ? 9.645 1.829 -9.776 1.00 96.56 107 ALA A O 1
ATOM 814 N N . GLN A 1 108 ? 9.709 2.252 -11.974 1.00 95.75 108 GLN A N 1
ATOM 815 C CA . GLN A 1 108 ? 9.991 3.678 -11.819 1.00 95.75 108 GLN A CA 1
ATOM 816 C C . GLN A 1 108 ? 8.858 4.401 -11.074 1.00 95.75 108 GLN A C 1
ATOM 818 O O . GLN A 1 108 ? 9.122 5.139 -10.128 1.00 95.75 108 GLN A O 1
ATOM 823 N N . ILE A 1 109 ? 7.600 4.180 -11.465 1.00 94.88 109 ILE A N 1
ATOM 824 C CA . ILE A 1 109 ? 6.435 4.776 -10.792 1.00 94.88 109 ILE A CA 1
ATOM 825 C C . ILE A 1 109 ? 6.380 4.325 -9.327 1.00 94.88 109 ILE A C 1
ATOM 827 O O . ILE A 1 109 ? 6.182 5.147 -8.437 1.00 94.88 109 ILE A O 1
ATOM 831 N N . ALA A 1 110 ? 6.620 3.042 -9.055 1.00 95.88 110 ALA A N 1
ATOM 832 C CA . ALA A 1 110 ? 6.656 2.517 -7.697 1.00 95.88 110 ALA A CA 1
ATOM 833 C C . ALA A 1 110 ? 7.753 3.168 -6.834 1.00 95.88 110 ALA A C 1
ATOM 835 O O . ALA A 1 110 ? 7.468 3.582 -5.713 1.00 95.88 110 ALA A O 1
ATOM 836 N N . LEU A 1 111 ? 8.981 3.313 -7.349 1.00 96.69 111 LEU A N 1
ATOM 837 C CA . LEU A 1 111 ? 10.072 3.994 -6.635 1.00 96.69 111 LEU A CA 1
ATOM 838 C C . LEU A 1 111 ? 9.748 5.467 -6.360 1.00 96.69 111 LEU A C 1
ATOM 840 O O . LEU A 1 111 ? 10.040 5.962 -5.271 1.00 96.69 111 LEU A O 1
ATOM 844 N N . LEU A 1 112 ? 9.102 6.150 -7.312 1.00 96.00 112 LEU A N 1
ATOM 845 C CA . LEU A 1 112 ? 8.623 7.518 -7.119 1.00 96.00 112 LEU A CA 1
ATOM 846 C C . LEU A 1 112 ? 7.640 7.580 -5.949 1.00 96.00 112 LEU A C 1
ATOM 848 O O . LEU A 1 112 ? 7.857 8.350 -5.017 1.00 96.00 112 LEU A O 1
ATOM 852 N N . TRP A 1 113 ? 6.606 6.738 -5.952 1.00 95.25 113 TRP A N 1
ATOM 853 C CA . TRP A 1 113 ? 5.603 6.724 -4.884 1.00 95.25 113 TRP A CA 1
ATOM 854 C C . TRP A 1 113 ? 6.177 6.315 -3.529 1.00 95.25 113 TRP A C 1
ATOM 856 O O . TRP A 1 113 ? 5.795 6.899 -2.519 1.00 95.25 113 TRP A O 1
ATOM 866 N N . LEU A 1 114 ? 7.139 5.391 -3.493 1.00 95.81 114 LEU A N 1
ATOM 867 C CA . LEU A 1 114 ? 7.864 5.059 -2.267 1.00 95.81 114 LEU A CA 1
ATOM 868 C C . LEU A 1 114 ? 8.650 6.263 -1.736 1.00 95.81 114 LEU A C 1
ATOM 870 O O . LEU A 1 114 ? 8.593 6.541 -0.542 1.00 95.81 114 LEU A O 1
ATOM 874 N N . SER A 1 115 ? 9.333 7.013 -2.606 1.00 96.69 115 SER A N 1
ATOM 875 C CA . SER A 1 115 ? 10.062 8.221 -2.197 1.00 96.69 115 SER A CA 1
ATOM 876 C C . SER A 1 115 ? 9.120 9.300 -1.646 1.00 96.69 115 SER A C 1
ATOM 878 O O . SER A 1 115 ? 9.375 9.848 -0.575 1.00 96.69 115 SER A O 1
ATOM 880 N N . VAL A 1 116 ? 7.981 9.536 -2.309 1.00 95.38 116 VAL A N 1
ATOM 881 C CA . VAL A 1 116 ? 6.943 10.469 -1.842 1.00 95.38 116 VAL A CA 1
ATOM 882 C C . VAL A 1 116 ? 6.382 10.010 -0.496 1.00 95.38 116 VAL A C 1
ATOM 884 O O . VAL A 1 116 ? 6.241 10.816 0.422 1.00 95.38 116 VAL A O 1
ATOM 887 N N . GLY A 1 117 ? 6.121 8.708 -0.353 1.00 94.31 117 GLY A N 1
ATOM 888 C CA . GLY A 1 117 ? 5.672 8.098 0.893 1.00 94.31 117 GLY A CA 1
ATOM 889 C C . GLY A 1 117 ? 6.655 8.312 2.043 1.00 94.31 117 GLY A C 1
ATOM 890 O O . GLY A 1 117 ? 6.226 8.661 3.139 1.00 94.31 117 GLY A O 1
ATOM 891 N N . MET A 1 118 ? 7.965 8.189 1.798 1.00 96.12 118 MET A N 1
ATOM 892 C CA . MET A 1 118 ? 8.990 8.452 2.816 1.00 96.12 118 MET A CA 1
ATOM 893 C C . MET A 1 118 ? 9.012 9.917 3.260 1.00 96.12 118 MET A C 1
ATOM 895 O O . MET A 1 118 ? 9.097 10.183 4.457 1.00 96.12 118 MET A O 1
ATOM 899 N N . VAL A 1 119 ? 8.879 10.872 2.334 1.00 96.12 119 VAL A N 1
ATOM 900 C CA . VAL A 1 119 ? 8.797 12.304 2.684 1.00 96.12 119 VAL A CA 1
ATOM 901 C C . VAL A 1 119 ? 7.546 12.593 3.508 1.00 96.12 119 VAL A C 1
ATOM 903 O O . VAL A 1 119 ? 7.624 13.278 4.527 1.00 96.12 119 VAL A O 1
ATOM 906 N N . LEU A 1 120 ? 6.398 12.045 3.100 1.00 95.31 120 LEU A N 1
ATOM 907 C CA . LEU A 1 120 ? 5.143 12.209 3.829 1.00 95.31 120 LEU A CA 1
ATOM 908 C C . LEU A 1 120 ? 5.242 11.618 5.243 1.00 95.31 120 LEU A C 1
ATOM 910 O O . LEU A 1 120 ? 4.865 12.277 6.210 1.00 95.31 120 LEU A O 1
ATOM 914 N N . LEU A 1 121 ? 5.797 10.408 5.370 1.00 94.50 121 LEU A N 1
ATOM 915 C CA . LEU A 1 121 ? 6.008 9.742 6.654 1.00 94.50 121 LEU A CA 1
ATOM 916 C C . LEU A 1 121 ? 6.942 10.561 7.556 1.00 94.50 121 LEU A C 1
ATOM 918 O O . LEU A 1 121 ? 6.633 10.771 8.727 1.00 94.50 121 LEU A O 1
ATOM 922 N N . ALA A 1 122 ? 8.052 11.068 7.013 1.00 94.88 122 ALA A N 1
ATOM 923 C CA . ALA A 1 122 ? 8.966 11.944 7.741 1.00 94.88 122 ALA A CA 1
ATOM 924 C C . ALA A 1 122 ? 8.262 13.220 8.228 1.00 94.88 122 ALA A C 1
ATOM 926 O O . ALA A 1 122 ? 8.430 13.600 9.383 1.00 94.88 122 ALA A O 1
ATOM 927 N N . GLY A 1 123 ? 7.437 13.849 7.382 1.00 95.44 123 GLY A N 1
ATOM 928 C CA . GLY A 1 123 ? 6.673 15.047 7.734 1.00 95.44 123 GLY A CA 1
ATOM 929 C C . GLY A 1 123 ? 5.650 14.808 8.847 1.00 95.44 123 GLY A C 1
ATOM 930 O O . GLY A 1 123 ? 5.571 15.598 9.784 1.00 95.44 123 GLY A O 1
ATOM 931 N N . ILE A 1 124 ? 4.908 13.697 8.791 1.00 94.88 124 ILE A N 1
ATOM 932 C CA . ILE A 1 124 ? 3.957 13.317 9.849 1.00 94.88 124 ILE A CA 1
ATOM 933 C C . ILE A 1 124 ? 4.695 13.065 11.168 1.00 94.88 124 ILE A C 1
ATOM 935 O O . ILE A 1 124 ? 4.297 13.598 12.202 1.00 94.88 124 ILE A O 1
ATOM 939 N N . ASN A 1 125 ? 5.791 12.302 11.140 1.00 92.69 125 ASN A N 1
ATOM 940 C CA . ASN A 1 125 ? 6.581 12.038 12.343 1.00 92.69 125 ASN A CA 1
ATOM 941 C C . ASN A 1 125 ? 7.196 13.318 12.915 1.00 92.69 125 ASN A C 1
ATOM 943 O O . ASN A 1 125 ? 7.195 13.499 14.129 1.00 92.69 125 ASN A O 1
ATOM 947 N N . LEU A 1 126 ? 7.652 14.236 12.061 1.00 92.69 126 LEU A N 1
ATOM 948 C CA . LEU A 1 126 ? 8.164 15.533 12.490 1.00 92.69 126 LEU A CA 1
ATOM 949 C C . LEU A 1 126 ? 7.080 16.363 13.189 1.00 92.69 126 LEU A C 1
ATOM 951 O O . LEU A 1 126 ? 7.347 16.946 14.234 1.00 92.69 126 LEU A O 1
ATOM 955 N N . LEU A 1 127 ? 5.855 16.387 12.653 1.00 93.88 127 LEU A N 1
ATOM 956 C CA . LEU A 1 127 ? 4.723 17.063 13.293 1.00 93.88 127 LEU A CA 1
ATOM 957 C C . LEU A 1 127 ? 4.355 16.424 14.634 1.00 93.88 127 LEU A C 1
ATOM 959 O O . LEU A 1 127 ? 4.064 17.147 15.583 1.00 93.88 127 LEU A O 1
ATOM 963 N N . ASN A 1 128 ? 4.380 15.094 14.731 1.00 91.19 128 ASN A N 1
ATOM 964 C CA . ASN A 1 128 ? 4.107 14.385 15.981 1.00 91.19 128 ASN A CA 1
ATOM 965 C C . ASN A 1 128 ? 5.154 14.720 17.052 1.00 91.19 128 ASN A C 1
ATOM 967 O O . ASN A 1 128 ? 4.785 15.036 18.179 1.00 91.19 128 ASN A O 1
ATOM 971 N N . VAL A 1 129 ? 6.440 14.732 16.684 1.00 87.81 129 VAL A N 1
ATOM 972 C CA . VAL A 1 129 ? 7.532 15.154 17.575 1.00 87.81 129 VAL A CA 1
ATOM 973 C C . VAL A 1 129 ? 7.369 16.623 17.970 1.00 87.81 129 VAL A C 1
ATOM 975 O O . VAL A 1 129 ? 7.462 16.949 19.147 1.00 87.81 129 VAL A O 1
ATOM 978 N N . ALA A 1 130 ? 7.064 17.513 17.022 1.00 88.25 130 ALA A N 1
ATOM 979 C CA . ALA A 1 130 ? 6.856 18.931 17.309 1.00 88.25 130 ALA A CA 1
ATOM 980 C C . ALA A 1 130 ? 5.676 19.174 18.266 1.00 88.25 130 ALA A C 1
ATOM 982 O O . ALA A 1 130 ? 5.769 20.026 19.144 1.00 88.25 130 ALA A O 1
ATOM 983 N N . ARG A 1 131 ? 4.583 18.412 18.124 1.00 89.44 131 ARG A N 1
ATOM 984 C CA . ARG A 1 131 ? 3.439 18.455 19.048 1.00 89.44 131 ARG A CA 1
ATOM 985 C C . ARG A 1 131 ? 3.817 17.949 20.436 1.00 89.44 131 ARG A C 1
ATOM 987 O O . ARG A 1 131 ? 3.511 18.624 21.408 1.00 89.44 131 ARG A O 1
ATOM 994 N N . ALA A 1 132 ? 4.530 16.826 20.518 1.00 85.06 132 ALA A N 1
ATOM 995 C CA . ALA A 1 132 ? 5.001 16.286 21.790 1.00 85.06 132 ALA A CA 1
ATOM 996 C C . ALA A 1 132 ? 5.912 17.283 22.531 1.00 85.06 132 ALA A C 1
ATOM 998 O O . ALA A 1 132 ? 5.720 17.522 23.717 1.00 85.06 132 ALA A O 1
ATOM 999 N N . LEU A 1 133 ? 6.837 17.939 21.820 1.00 84.38 133 LEU A N 1
ATOM 1000 C CA . LEU A 1 133 ? 7.708 18.976 22.389 1.00 84.38 133 LEU A CA 1
ATOM 1001 C C . LEU A 1 133 ? 6.947 20.231 22.846 1.00 84.38 133 LEU A C 1
ATOM 1003 O O . LEU A 1 133 ? 7.422 20.935 23.729 1.00 84.38 133 LEU A O 1
ATOM 1007 N N . ALA A 1 134 ? 5.799 20.538 22.238 1.00 87.88 134 ALA A N 1
ATOM 1008 C CA . ALA A 1 134 ? 4.978 21.684 22.627 1.00 87.88 134 ALA A CA 1
ATOM 1009 C C . ALA A 1 134 ? 4.121 21.412 23.875 1.00 87.88 134 ALA A C 1
ATOM 1011 O O . ALA A 1 134 ? 3.747 22.353 24.570 1.00 87.88 134 ALA A O 1
ATOM 1012 N N . GLU A 1 135 ? 3.786 20.148 24.137 1.00 86.56 135 GLU A N 1
ATOM 1013 C CA . GLU A 1 135 ? 2.870 19.742 25.209 1.00 86.56 135 GLU A CA 1
ATOM 1014 C C . GLU A 1 135 ? 3.598 19.335 26.504 1.00 86.56 135 GLU A C 1
ATOM 1016 O O . GLU A 1 135 ? 2.979 19.278 27.565 1.00 86.56 135 GLU A O 1
ATOM 1021 N N . GLN A 1 136 ? 4.911 19.083 26.450 1.00 71.31 136 GLN A N 1
ATOM 1022 C CA . GLN A 1 136 ? 5.660 18.475 27.549 1.00 71.31 136 GLN A CA 1
ATOM 1023 C C . GLN A 1 136 ? 6.824 19.345 28.055 1.00 71.31 136 GLN A C 1
ATOM 1025 O O . GLN A 1 136 ? 7.756 19.655 27.320 1.00 71.31 136 GLN A O 1
ATOM 1030 N N . ASP A 1 137 ? 6.818 19.630 29.362 1.00 67.69 137 ASP A N 1
ATOM 1031 C CA . ASP A 1 137 ? 7.916 20.232 30.148 1.00 67.69 137 ASP A CA 1
ATOM 1032 C C . ASP A 1 137 ? 9.015 19.190 30.486 1.00 67.69 137 ASP A C 1
ATOM 1034 O O . ASP A 1 137 ? 9.746 19.292 31.474 1.00 67.69 137 ASP A O 1
ATOM 1038 N N . THR A 1 138 ? 9.085 18.097 29.716 1.00 61.53 138 THR A N 1
ATOM 1039 C CA . THR A 1 138 ? 10.032 17.001 29.947 1.00 61.53 138 THR A CA 1
ATOM 1040 C C . THR A 1 138 ? 11.401 17.346 29.373 1.00 61.53 138 THR A C 1
ATOM 1042 O O . THR A 1 138 ? 11.484 17.799 28.228 1.00 61.53 138 THR A O 1
ATOM 1045 N N . PRO A 1 139 ? 12.493 17.084 30.112 1.00 56.91 139 PRO A N 1
ATOM 1046 C CA . PRO A 1 139 ? 13.837 17.299 29.607 1.00 56.91 139 PRO A CA 1
ATOM 1047 C C . PRO A 1 139 ? 14.047 16.481 28.332 1.00 56.91 139 PRO A C 1
ATOM 1049 O O . PRO A 1 139 ? 13.699 15.303 28.262 1.00 56.91 139 PRO A O 1
ATOM 1052 N N . ALA A 1 140 ? 14.611 17.144 27.324 1.00 58.19 140 ALA A N 1
ATOM 1053 C CA . ALA A 1 140 ? 14.925 16.616 26.006 1.00 58.19 140 ALA A CA 1
ATOM 1054 C C . ALA A 1 140 ? 16.030 15.541 26.060 1.00 58.19 140 ALA A C 1
ATOM 1056 O O . ALA A 1 140 ? 17.099 15.705 25.473 1.00 58.19 140 ALA A O 1
ATOM 1057 N N . GLU A 1 141 ? 15.802 14.431 26.762 1.00 57.34 141 GLU A N 1
ATOM 1058 C CA . GLU A 1 141 ? 16.630 13.232 26.654 1.00 57.34 141 GLU A CA 1
ATOM 1059 C C . GLU A 1 141 ? 16.423 12.611 25.276 1.00 57.34 141 GLU A C 1
ATOM 1061 O O . GLU A 1 141 ? 15.705 11.629 25.156 1.00 57.34 141 GLU A O 1
ATOM 1066 N N . LEU A 1 142 ? 17.013 13.201 24.225 1.00 56.50 142 LEU A N 1
ATOM 1067 C CA . LEU A 1 142 ? 17.184 12.582 22.901 1.00 56.50 142 LEU A CA 1
ATOM 1068 C C . LEU A 1 142 ? 15.954 11.771 22.445 1.00 56.50 142 LEU A C 1
ATOM 1070 O O . LEU A 1 142 ? 16.108 10.689 21.874 1.00 56.50 142 LEU A O 1
ATOM 1074 N N . VAL A 1 143 ? 14.746 12.268 22.756 1.00 54.53 143 VAL A N 1
ATOM 1075 C CA . VAL A 1 143 ? 13.507 11.489 22.720 1.00 54.53 143 VAL A CA 1
ATOM 1076 C C . VAL A 1 143 ? 13.267 11.123 21.267 1.00 54.53 143 VAL A C 1
ATOM 1078 O O . VAL A 1 143 ? 12.864 11.951 20.458 1.00 54.53 143 VAL A O 1
ATOM 1081 N N . GLN A 1 144 ? 13.657 9.888 20.947 1.00 67.62 144 GLN A N 1
ATOM 1082 C CA . GLN A 1 144 ? 13.415 9.130 19.728 1.00 67.62 144 GLN A CA 1
ATOM 1083 C C . GLN A 1 144 ? 13.215 9.993 18.474 1.00 67.62 144 GLN A C 1
ATOM 1085 O O . GLN A 1 144 ? 12.133 10.018 17.905 1.00 67.62 144 GLN A O 1
ATOM 1090 N N . PHE A 1 145 ? 14.277 10.625 17.958 1.00 68.44 145 PHE A N 1
ATOM 1091 C CA . PHE A 1 145 ? 14.286 11.130 16.571 1.00 68.44 145 PHE A CA 1
ATOM 1092 C C . PHE A 1 145 ? 14.294 9.994 15.528 1.00 68.44 145 PHE A C 1
ATOM 1094 O O . PHE A 1 145 ? 14.195 10.245 14.324 1.00 68.44 145 PHE A O 1
ATOM 1101 N N . SER A 1 146 ? 14.365 8.731 15.966 1.00 76.56 146 SER A N 1
ATOM 1102 C CA . SER A 1 146 ? 14.358 7.552 15.097 1.00 76.56 146 SER A CA 1
ATOM 1103 C C . SER A 1 146 ? 13.204 7.496 14.079 1.00 76.56 146 SER A C 1
ATOM 1105 O O . SER A 1 146 ? 13.500 7.170 12.927 1.00 76.56 146 SER A O 1
ATOM 1107 N N . PRO A 1 147 ? 11.937 7.866 14.377 1.00 85.69 147 PRO A N 1
ATOM 1108 C CA . PRO A 1 147 ? 10.861 7.770 13.399 1.00 85.69 147 PRO A CA 1
ATOM 1109 C C . PRO A 1 147 ? 10.928 8.875 12.331 1.00 85.69 147 PRO A C 1
ATOM 1111 O O . PRO A 1 147 ? 10.291 8.744 11.290 1.00 85.69 147 PRO A O 1
ATOM 1114 N N . VAL A 1 148 ? 11.721 9.936 12.534 1.00 89.44 148 VAL A N 1
ATOM 1115 C CA . VAL A 1 148 ? 11.976 10.982 11.523 1.00 89.44 148 VAL A CA 1
ATOM 1116 C C . VAL A 1 148 ? 13.236 10.668 10.713 1.00 89.44 148 VAL A C 1
ATOM 1118 O O . VAL A 1 148 ? 13.243 10.804 9.491 1.00 89.44 148 VAL A O 1
ATOM 1121 N N . VAL A 1 149 ? 14.303 10.213 11.375 1.00 90.94 149 VAL A N 1
ATOM 1122 C CA . VAL A 1 149 ? 15.599 9.957 10.728 1.00 90.94 149 VAL A CA 1
ATOM 1123 C C . VAL A 1 149 ? 15.520 8.780 9.760 1.00 90.94 149 VAL A C 1
ATOM 1125 O O . VAL A 1 149 ? 16.043 8.872 8.651 1.00 90.94 149 VAL A O 1
ATOM 1128 N N . VAL A 1 150 ? 14.844 7.691 10.138 1.00 91.69 150 VAL A N 1
ATOM 1129 C CA . VAL A 1 150 ? 14.724 6.491 9.294 1.00 91.69 150 VAL A CA 1
ATOM 1130 C C . VAL A 1 150 ? 14.110 6.794 7.917 1.00 91.69 150 VAL A C 1
ATOM 1132 O O . VAL A 1 150 ? 14.751 6.464 6.916 1.00 91.69 150 VAL A O 1
ATOM 1135 N N . PRO A 1 151 ? 12.930 7.436 7.795 1.00 94.19 151 PRO A N 1
ATOM 1136 C CA . PRO A 1 151 ? 12.368 7.729 6.479 1.00 94.19 151 PRO A CA 1
ATOM 1137 C C . PRO A 1 151 ? 13.221 8.703 5.662 1.00 94.19 151 PRO A C 1
ATOM 1139 O O . PRO A 1 151 ? 13.345 8.519 4.453 1.00 94.19 151 PRO A O 1
ATOM 1142 N N . LEU A 1 152 ? 13.860 9.694 6.294 1.00 93.56 152 LEU A N 1
ATOM 1143 C CA . LEU A 1 152 ? 14.771 10.607 5.592 1.00 93.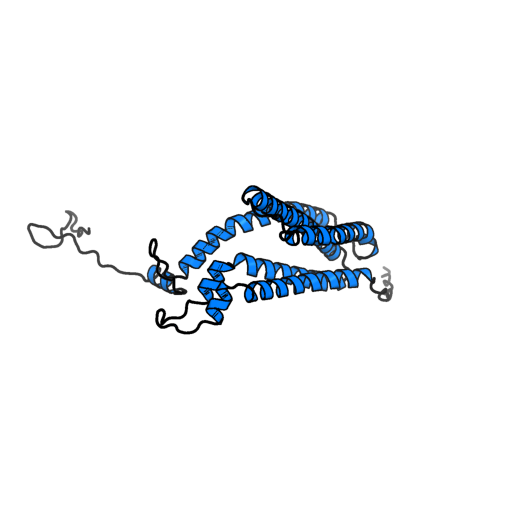56 152 LEU A CA 1
ATOM 1144 C C . LEU A 1 152 ? 16.005 9.881 5.046 1.00 93.56 152 LEU A C 1
ATOM 1146 O O . LEU A 1 152 ? 16.418 10.130 3.913 1.00 93.56 152 LEU A O 1
ATOM 1150 N N . LEU A 1 153 ? 16.562 8.946 5.818 1.00 94.62 153 LEU A N 1
ATOM 1151 C CA . LEU A 1 153 ? 17.693 8.128 5.393 1.00 94.62 153 LEU A CA 1
ATOM 1152 C C . LEU A 1 153 ? 17.314 7.227 4.214 1.00 94.62 153 LEU A C 1
ATOM 1154 O O . LEU A 1 153 ? 18.100 7.098 3.280 1.00 94.62 153 LEU A O 1
ATOM 1158 N N . LEU A 1 154 ? 16.112 6.642 4.220 1.00 94.50 154 LEU A N 1
ATOM 1159 C CA . LEU A 1 154 ? 15.618 5.794 3.127 1.00 94.50 154 LEU A CA 1
ATOM 1160 C C . LEU A 1 154 ? 15.174 6.585 1.890 1.00 94.50 154 LEU A C 1
ATOM 1162 O O . LEU A 1 154 ? 15.230 6.063 0.776 1.00 94.50 154 LEU A O 1
ATOM 1166 N N . PHE A 1 155 ? 14.765 7.842 2.052 1.00 96.38 155 PHE A N 1
ATOM 1167 C CA . PHE A 1 155 ? 14.347 8.695 0.943 1.00 96.38 155 PHE A CA 1
ATOM 1168 C C . PHE A 1 155 ? 15.470 8.914 -0.080 1.00 96.38 155 PHE A C 1
ATOM 1170 O O . PHE A 1 155 ? 15.248 8.758 -1.281 1.00 96.38 155 PHE A O 1
ATOM 1177 N N . VAL A 1 156 ? 16.684 9.223 0.387 1.00 95.81 156 VAL A N 1
ATOM 1178 C CA . VAL A 1 156 ? 17.840 9.520 -0.476 1.00 95.81 156 VAL A CA 1
ATOM 1179 C C . VAL A 1 156 ? 18.178 8.374 -1.447 1.00 95.81 156 VAL A C 1
ATOM 1181 O O . VAL A 1 156 ? 18.214 8.628 -2.655 1.00 95.81 156 VAL A O 1
ATOM 1184 N N . PRO A 1 157 ? 18.391 7.116 -1.005 1.00 96.56 157 PRO A N 1
ATOM 1185 C CA . PRO A 1 157 ? 18.698 6.017 -1.916 1.00 96.56 157 PRO A CA 1
ATOM 1186 C C . PRO A 1 157 ? 17.524 5.668 -2.835 1.00 96.56 157 PRO A C 1
ATOM 1188 O O . PRO A 1 157 ? 17.761 5.298 -3.985 1.00 96.56 157 PRO A O 1
ATOM 1191 N N . LEU A 1 158 ? 16.271 5.816 -2.389 1.00 96.38 158 LEU A N 1
ATOM 1192 C CA . LEU A 1 158 ? 15.099 5.601 -3.245 1.00 96.38 158 LEU A CA 1
ATOM 1193 C C . LEU A 1 158 ? 15.026 6.634 -4.372 1.00 96.38 158 LEU A C 1
ATOM 1195 O O . LEU A 1 158 ? 14.829 6.261 -5.528 1.00 96.38 158 LEU A O 1
ATOM 1199 N N . LEU A 1 159 ? 15.241 7.913 -4.055 1.00 97.00 159 LEU A N 1
ATOM 1200 C CA . LEU A 1 159 ? 15.246 8.988 -5.043 1.00 97.00 159 LEU A CA 1
ATOM 1201 C C . LEU A 1 159 ? 16.409 8.833 -6.031 1.00 97.00 159 LEU A C 1
ATOM 1203 O O . LEU A 1 159 ? 16.211 8.963 -7.238 1.00 97.00 159 LEU A O 1
ATOM 1207 N N . ALA A 1 160 ? 17.604 8.498 -5.535 1.00 96.62 160 ALA A N 1
ATOM 1208 C CA . ALA A 1 160 ? 18.766 8.223 -6.377 1.00 96.62 160 ALA A CA 1
ATOM 1209 C C . ALA A 1 160 ? 18.515 7.029 -7.313 1.00 96.62 160 ALA A C 1
ATOM 1211 O O . ALA A 1 160 ? 18.806 7.107 -8.507 1.00 96.62 160 ALA A O 1
ATOM 1212 N N . SER A 1 161 ? 17.912 5.955 -6.794 1.00 96.25 161 SER A N 1
ATOM 1213 C CA . SER A 1 161 ? 17.534 4.771 -7.575 1.00 96.25 161 SER A CA 1
ATOM 1214 C C . SER A 1 161 ? 16.488 5.105 -8.639 1.00 96.25 161 SER A C 1
ATOM 1216 O O . SER A 1 161 ? 16.629 4.707 -9.794 1.00 96.25 161 SER A O 1
ATOM 1218 N N . TRP A 1 162 ? 15.462 5.885 -8.285 1.00 97.19 162 TRP A N 1
ATOM 1219 C CA . TRP A 1 162 ? 14.448 6.365 -9.224 1.00 97.19 162 TRP A CA 1
ATOM 1220 C C . TRP A 1 162 ? 15.063 7.209 -10.345 1.00 97.19 162 TRP A C 1
ATOM 1222 O O . TRP A 1 162 ? 14.808 6.958 -11.525 1.00 97.19 162 TRP A O 1
ATOM 1232 N N . TYR A 1 163 ? 15.902 8.180 -9.981 1.00 97.38 163 TYR A N 1
ATOM 1233 C CA . TYR A 1 163 ? 16.557 9.073 -10.928 1.00 97.38 163 TYR A CA 1
ATOM 1234 C C . TYR A 1 163 ? 17.467 8.294 -11.880 1.00 97.38 163 TYR A C 1
ATOM 1236 O O . TYR A 1 163 ? 17.365 8.441 -13.099 1.00 97.38 163 TYR A O 1
ATOM 1244 N N . TRP A 1 164 ? 18.289 7.386 -11.351 1.00 96.88 164 TRP A N 1
ATOM 1245 C CA . TRP A 1 164 ? 19.157 6.539 -12.165 1.00 96.88 164 TRP A CA 1
ATOM 1246 C C . TRP A 1 164 ? 18.362 5.639 -13.116 1.00 96.88 164 TRP A C 1
ATOM 1248 O O . TRP A 1 164 ? 18.699 5.543 -14.300 1.00 96.88 164 TRP A O 1
ATOM 1258 N N . LEU A 1 165 ? 17.290 5.007 -12.626 1.00 94.94 165 LEU A N 1
ATOM 1259 C CA . LEU A 1 165 ? 16.437 4.140 -13.436 1.00 94.94 165 LEU A CA 1
ATOM 1260 C C . LEU A 1 165 ? 15.768 4.933 -14.562 1.00 94.94 165 LEU A C 1
ATOM 1262 O O . LEU A 1 165 ? 15.719 4.451 -15.689 1.00 94.94 165 LEU A O 1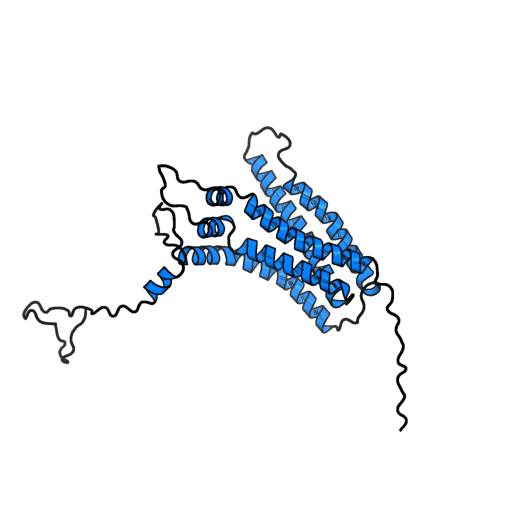
ATOM 1266 N N . SER A 1 166 ? 15.331 6.167 -14.286 1.00 94.75 166 SER A N 1
ATOM 1267 C CA . SER A 1 166 ? 14.709 7.045 -15.283 1.00 94.75 166 SER A CA 1
ATOM 1268 C C . SER A 1 166 ? 15.641 7.378 -16.452 1.00 94.75 166 SER A C 1
ATOM 1270 O O . SER A 1 166 ? 15.203 7.404 -17.600 1.00 94.75 166 SER A O 1
ATOM 1272 N N . GLN A 1 167 ? 16.936 7.567 -16.181 1.00 95.00 167 GLN A N 1
ATOM 1273 C CA . GLN A 1 167 ? 17.928 7.890 -17.207 1.00 95.00 167 GLN A CA 1
ATOM 1274 C C . GLN A 1 167 ? 18.381 6.669 -18.010 1.00 95.00 167 GLN A C 1
ATOM 1276 O O . GLN A 1 167 ? 18.740 6.796 -19.180 1.00 95.00 167 GLN A O 1
ATOM 1281 N N . ASN A 1 168 ? 18.394 5.488 -17.390 1.00 94.62 168 ASN A N 1
ATOM 1282 C CA . ASN A 1 168 ? 18.940 4.273 -17.996 1.00 94.62 168 ASN A CA 1
ATOM 1283 C C . ASN A 1 168 ? 17.865 3.298 -18.497 1.00 94.62 168 ASN A C 1
ATOM 1285 O O . ASN A 1 168 ? 18.206 2.230 -19.006 1.00 94.62 168 ASN A O 1
ATOM 1289 N N . LEU A 1 169 ? 16.580 3.653 -18.396 1.00 92.62 169 LEU A N 1
ATOM 1290 C CA . LEU A 1 169 ? 15.468 2.758 -18.711 1.00 92.62 169 LEU A CA 1
ATOM 1291 C C . LEU A 1 169 ? 15.549 2.192 -20.138 1.00 92.62 169 LEU A C 1
ATOM 1293 O O . LEU A 1 169 ? 15.492 0.980 -20.323 1.00 92.62 169 LEU A O 1
ATOM 1297 N N . SER A 1 170 ? 15.756 3.054 -21.136 1.00 88.81 170 SER A N 1
ATOM 1298 C CA . SER A 1 170 ? 15.824 2.659 -22.551 1.00 88.81 170 SER A CA 1
ATOM 1299 C C . SER A 1 170 ? 17.079 1.861 -22.910 1.00 88.81 170 SER A C 1
ATOM 1301 O O . SER A 1 170 ? 17.097 1.163 -23.917 1.00 88.81 170 SER A O 1
ATOM 1303 N N . ARG A 1 171 ? 18.140 1.954 -22.098 1.00 89.19 171 ARG A N 1
ATOM 1304 C CA . ARG A 1 171 ? 19.382 1.189 -22.297 1.00 89.19 171 ARG A CA 1
ATOM 1305 C C . ARG A 1 171 ? 19.290 -0.216 -21.709 1.00 89.19 171 ARG A C 1
ATOM 1307 O O . ARG A 1 171 ? 19.944 -1.132 -22.195 1.00 89.19 171 ARG A O 1
ATOM 1314 N N . ILE A 1 172 ? 18.530 -0.363 -20.626 1.00 88.19 172 ILE A N 1
ATOM 1315 C CA . ILE A 1 172 ? 18.477 -1.580 -19.812 1.00 88.19 172 ILE A CA 1
ATOM 1316 C C . ILE A 1 172 ? 17.330 -2.490 -20.239 1.00 88.19 172 ILE A C 1
ATOM 1318 O O . ILE A 1 172 ? 17.493 -3.711 -20.261 1.00 88.19 172 ILE A O 1
ATOM 1322 N N . PHE A 1 173 ? 16.175 -1.901 -20.540 1.00 89.12 173 PHE A N 1
ATOM 1323 C CA . PHE A 1 173 ? 14.960 -2.633 -20.855 1.00 89.12 173 PHE A CA 1
ATOM 1324 C C . PHE A 1 173 ? 14.689 -2.624 -22.352 1.00 89.12 173 PHE A C 1
ATOM 1326 O O . PHE A 1 173 ? 14.985 -1.659 -23.053 1.00 89.12 173 PHE A O 1
ATOM 1333 N N . ARG A 1 174 ? 14.109 -3.721 -22.834 1.00 86.38 174 ARG A N 1
ATOM 1334 C CA . ARG A 1 174 ? 13.800 -3.924 -24.247 1.00 86.38 174 ARG A CA 1
ATOM 1335 C C . ARG A 1 174 ? 12.328 -3.710 -24.530 1.00 86.38 174 ARG A C 1
ATOM 1337 O O . ARG A 1 174 ? 11.471 -4.021 -23.699 1.00 86.38 174 ARG A O 1
ATOM 1344 N N . GLY A 1 175 ? 12.065 -3.263 -25.748 1.00 85.44 175 GLY A N 1
ATOM 1345 C CA . GLY A 1 175 ? 10.731 -3.120 -26.305 1.00 85.44 175 GLY A CA 1
ATOM 1346 C C . GLY A 1 175 ? 10.397 -1.674 -26.628 1.00 85.44 175 GLY A C 1
ATOM 1347 O O . GLY A 1 175 ? 10.909 -0.745 -26.004 1.00 85.44 175 GLY A O 1
ATOM 1348 N N . ASP A 1 176 ? 9.507 -1.523 -27.597 1.00 82.75 176 ASP A N 1
ATOM 1349 C CA . ASP A 1 176 ? 8.902 -0.247 -27.930 1.00 82.75 176 ASP A CA 1
ATOM 1350 C C . ASP A 1 176 ? 7.664 -0.029 -27.069 1.00 82.75 176 ASP A C 1
ATOM 1352 O O . ASP A 1 176 ? 6.919 -0.963 -26.750 1.00 82.75 176 ASP A O 1
ATOM 1356 N N . ASP A 1 177 ? 7.436 1.224 -26.698 1.00 79.38 177 ASP A N 1
ATOM 1357 C CA . ASP A 1 177 ? 6.260 1.605 -25.938 1.00 79.38 177 ASP A CA 1
ATOM 1358 C C . ASP A 1 177 ? 5.330 2.448 -26.810 1.00 79.38 177 ASP A C 1
ATOM 1360 O O . ASP A 1 177 ? 5.674 3.582 -27.156 1.00 79.38 177 ASP A O 1
ATOM 1364 N N . PRO A 1 178 ? 4.166 1.919 -27.218 1.00 84.62 178 PRO A N 1
ATOM 1365 C CA . PRO A 1 178 ? 3.273 2.661 -28.090 1.00 84.62 178 PRO A CA 1
ATOM 1366 C C . PRO A 1 178 ? 2.695 3.875 -27.344 1.00 84.62 178 PRO A C 1
ATOM 1368 O O . PRO A 1 178 ? 2.345 3.792 -26.164 1.00 84.62 178 PRO A O 1
ATOM 1371 N N . LEU A 1 179 ? 2.536 5.001 -28.051 1.00 81.81 179 LEU A N 1
ATOM 1372 C CA . LEU A 1 179 ? 2.054 6.281 -27.497 1.00 81.81 179 LEU A CA 1
ATOM 1373 C C . LEU A 1 179 ? 0.806 6.166 -26.586 1.00 81.81 179 LEU A C 1
ATOM 1375 O O . LEU A 1 179 ? 0.797 6.800 -25.525 1.00 81.81 179 LEU A O 1
ATOM 1379 N N . PRO A 1 180 ? -0.217 5.339 -26.901 1.00 86.88 180 PRO A N 1
ATOM 1380 C CA . PRO A 1 180 ? -1.384 5.185 -26.029 1.00 86.88 180 PRO A CA 1
ATOM 1381 C C . PRO A 1 180 ? -1.050 4.645 -24.628 1.00 86.88 180 PRO A C 1
ATOM 1383 O O . PRO A 1 180 ? -1.653 5.062 -23.638 1.00 86.88 180 PRO A O 1
ATOM 1386 N N . ASN A 1 181 ? -0.056 3.759 -24.503 1.00 85.69 181 ASN A N 1
ATOM 1387 C CA . ASN A 1 181 ? 0.342 3.198 -23.208 1.00 85.69 181 ASN A CA 1
ATOM 1388 C C . ASN A 1 181 ? 1.024 4.240 -22.316 1.00 85.69 181 ASN A C 1
ATOM 1390 O O . ASN A 1 181 ? 0.883 4.213 -21.090 1.00 85.69 181 ASN A O 1
ATOM 1394 N N . GLN A 1 182 ? 1.766 5.174 -22.911 1.00 86.44 182 GLN A N 1
ATOM 1395 C CA . GLN A 1 182 ? 2.394 6.269 -22.180 1.00 86.44 182 GLN A CA 1
ATOM 1396 C C . GLN A 1 182 ? 1.347 7.207 -21.571 1.00 86.44 182 GLN A C 1
ATOM 1398 O O . GLN A 1 182 ? 1.424 7.509 -20.379 1.00 86.44 182 GLN A O 1
ATOM 1403 N N . GLN A 1 183 ? 0.330 7.581 -22.351 1.00 90.00 183 GLN A N 1
ATOM 1404 C CA . GLN A 1 183 ? -0.780 8.416 -21.884 1.00 90.00 183 GLN A CA 1
ATOM 1405 C C . GLN A 1 183 ? -1.573 7.732 -20.764 1.00 90.00 183 GLN A C 1
ATOM 1407 O O . GLN A 1 183 ? -1.838 8.347 -19.731 1.00 90.00 183 GLN A O 1
ATOM 1412 N N . ALA A 1 184 ? -1.877 6.438 -20.918 1.00 90.31 184 ALA A N 1
ATOM 1413 C CA . ALA A 1 184 ? -2.595 5.674 -19.902 1.00 90.31 184 ALA A CA 1
ATOM 1414 C C . ALA A 1 184 ? -1.849 5.641 -18.556 1.00 90.31 184 ALA A C 1
ATOM 1416 O O . ALA A 1 184 ? -2.460 5.802 -17.502 1.00 90.31 184 ALA A O 1
ATOM 1417 N N . ARG A 1 185 ? -0.521 5.474 -18.561 1.00 89.19 185 ARG A N 1
ATOM 1418 C CA . ARG A 1 185 ? 0.277 5.476 -17.321 1.00 89.19 185 ARG A CA 1
ATOM 1419 C C . ARG A 1 185 ? 0.333 6.838 -16.654 1.00 89.19 185 ARG A C 1
ATOM 1421 O O . ARG A 1 185 ? 0.284 6.905 -15.430 1.00 89.19 185 ARG A O 1
ATOM 1428 N N . PHE A 1 186 ? 0.419 7.909 -17.438 1.00 90.75 186 PHE A N 1
ATOM 1429 C CA . PHE A 1 186 ? 0.353 9.259 -16.894 1.00 90.75 186 PHE A CA 1
ATOM 1430 C C . PHE A 1 186 ? -0.994 9.506 -16.200 1.00 90.75 186 PHE A C 1
ATOM 1432 O O . PHE A 1 186 ? -1.017 9.970 -15.061 1.00 90.75 186 PHE A O 1
ATOM 1439 N N . ALA A 1 187 ? -2.100 9.095 -16.830 1.00 94.06 187 ALA A N 1
ATOM 1440 C CA . ALA A 1 187 ? -3.428 9.163 -16.224 1.00 94.06 187 ALA A CA 1
ATOM 1441 C C . ALA A 1 187 ? -3.505 8.357 -14.914 1.00 94.06 187 ALA A C 1
ATOM 1443 O O . ALA A 1 187 ? -3.983 8.871 -13.904 1.00 94.06 187 ALA A O 1
ATOM 1444 N N . TRP A 1 188 ? -2.961 7.134 -14.889 1.00 92.50 188 TRP A N 1
ATOM 1445 C CA . TRP A 1 188 ? -2.878 6.338 -13.660 1.00 92.50 188 TRP A CA 1
ATOM 1446 C C . TRP A 1 188 ? -2.045 7.012 -12.569 1.00 92.50 188 TRP A C 1
ATOM 1448 O O . TRP A 1 188 ? -2.441 6.973 -11.408 1.00 92.50 188 TRP A O 1
ATOM 1458 N N . ASN A 1 189 ? -0.934 7.665 -12.913 1.00 92.94 189 ASN A N 1
ATOM 1459 C CA . ASN A 1 189 ? -0.095 8.351 -11.932 1.00 92.94 189 ASN A CA 1
ATOM 1460 C C . ASN A 1 189 ? -0.822 9.529 -11.258 1.00 92.94 189 ASN A C 1
ATOM 1462 O O . ASN A 1 189 ? -0.594 9.792 -10.083 1.00 92.94 189 ASN A O 1
ATOM 1466 N N . LEU A 1 190 ? -1.722 10.206 -11.977 1.00 93.81 190 LEU A N 1
ATOM 1467 C CA . LEU A 1 190 ? -2.582 11.250 -11.410 1.00 93.81 190 LEU A CA 1
ATOM 1468 C C . LEU A 1 190 ? -3.749 10.673 -10.596 1.00 93.81 190 LEU A C 1
ATOM 1470 O O . LEU A 1 190 ? -4.166 11.267 -9.605 1.00 93.81 190 LEU A O 1
ATOM 1474 N N . LEU A 1 191 ? -4.266 9.507 -10.992 1.00 95.81 191 LEU A N 1
ATOM 1475 C CA . LEU A 1 191 ? -5.425 8.880 -10.358 1.00 95.81 191 LEU A CA 1
ATOM 1476 C C . LEU A 1 191 ? -5.073 8.168 -9.045 1.00 95.81 191 LEU A C 1
ATOM 1478 O O . LEU A 1 191 ? -5.795 8.327 -8.061 1.00 95.81 191 LEU A O 1
ATOM 1482 N N . ILE A 1 192 ? -3.966 7.416 -9.007 1.00 92.69 192 ILE A N 1
ATOM 1483 C CA . ILE A 1 192 ? -3.518 6.632 -7.841 1.00 92.69 192 ILE A CA 1
ATOM 1484 C C . ILE A 1 192 ? -3.579 7.413 -6.514 1.00 92.69 192 ILE A C 1
ATOM 1486 O O . ILE A 1 192 ? -4.183 6.884 -5.581 1.00 92.69 192 ILE A O 1
ATOM 1490 N N . PRO A 1 193 ? -3.036 8.643 -6.383 1.00 92.19 193 PRO A N 1
ATOM 1491 C CA . PRO A 1 193 ? -3.076 9.359 -5.107 1.00 92.19 193 PRO A CA 1
ATOM 1492 C C . PRO A 1 193 ? -4.499 9.689 -4.663 1.00 92.19 193 PRO A C 1
ATOM 1494 O O . PRO A 1 193 ? -4.831 9.526 -3.492 1.00 92.19 193 PRO A O 1
ATOM 1497 N N . SER A 1 194 ? -5.353 10.119 -5.595 1.00 95.06 194 SER A N 1
ATOM 1498 C CA . SER A 1 194 ? -6.747 10.446 -5.282 1.00 95.06 194 SER A CA 1
ATOM 1499 C C . SER A 1 194 ? -7.526 9.212 -4.824 1.00 95.06 194 SER A C 1
ATOM 1501 O O . SER A 1 194 ? -8.221 9.259 -3.809 1.00 95.06 194 SER A O 1
ATOM 1503 N N . LEU A 1 195 ? -7.333 8.080 -5.509 1.00 94.38 195 LEU A N 1
ATOM 1504 C CA . LEU A 1 195 ? -7.949 6.810 -5.146 1.00 94.38 195 LEU A CA 1
ATOM 1505 C C . LEU A 1 195 ? -7.446 6.322 -3.786 1.00 94.38 195 LEU A C 1
ATOM 1507 O O . LEU A 1 195 ? -8.234 5.846 -2.975 1.00 94.38 195 LEU A O 1
ATOM 1511 N N . PHE A 1 196 ? -6.149 6.470 -3.517 1.00 91.12 196 PHE A N 1
ATOM 1512 C CA . PHE A 1 196 ? -5.549 6.077 -2.249 1.00 91.12 196 PHE A CA 1
ATOM 1513 C C . PHE A 1 196 ? -6.142 6.854 -1.070 1.00 91.12 196 PHE A C 1
ATOM 1515 O O . PHE A 1 196 ? -6.566 6.244 -0.090 1.00 91.12 196 PHE A O 1
ATOM 1522 N N . ILE A 1 197 ? -6.245 8.184 -1.182 1.00 92.75 197 ILE A N 1
ATOM 1523 C CA . ILE A 1 197 ? -6.866 9.021 -0.145 1.00 92.75 197 ILE A CA 1
ATOM 1524 C C . ILE A 1 197 ? -8.332 8.626 0.051 1.00 92.75 197 ILE A C 1
ATOM 1526 O O . ILE A 1 197 ? -8.770 8.454 1.187 1.00 92.75 197 ILE A O 1
ATOM 1530 N N . PHE A 1 198 ? -9.077 8.438 -1.042 1.00 95.06 198 PHE A N 1
ATOM 1531 C CA . PHE A 1 198 ? -10.476 8.025 -0.978 1.00 95.06 198 PHE A CA 1
ATOM 1532 C C . PHE A 1 198 ? -10.644 6.694 -0.235 1.00 95.06 198 PHE A C 1
ATOM 1534 O O . PHE A 1 198 ? -11.447 6.610 0.691 1.00 95.06 198 PHE A O 1
ATOM 1541 N N . VAL A 1 199 ? -9.848 5.678 -0.585 1.00 92.00 199 VAL A N 1
ATOM 1542 C CA . VAL A 1 199 ? -9.871 4.372 0.086 1.00 92.00 199 VAL A CA 1
ATOM 1543 C C . VAL A 1 199 ? -9.526 4.517 1.566 1.00 92.00 199 VAL A C 1
ATOM 1545 O O . VAL A 1 199 ? -10.248 3.979 2.396 1.00 92.00 199 VAL A O 1
ATOM 1548 N N . LEU A 1 200 ? -8.485 5.270 1.931 1.00 89.31 200 LEU A N 1
ATOM 1549 C CA . LEU A 1 200 ? -8.100 5.430 3.338 1.00 89.31 200 LEU A CA 1
ATOM 1550 C C . LEU A 1 200 ? -9.177 6.117 4.187 1.00 89.31 200 LEU A C 1
ATOM 1552 O O . LEU A 1 200 ? -9.438 5.683 5.309 1.00 89.31 200 LEU A O 1
ATO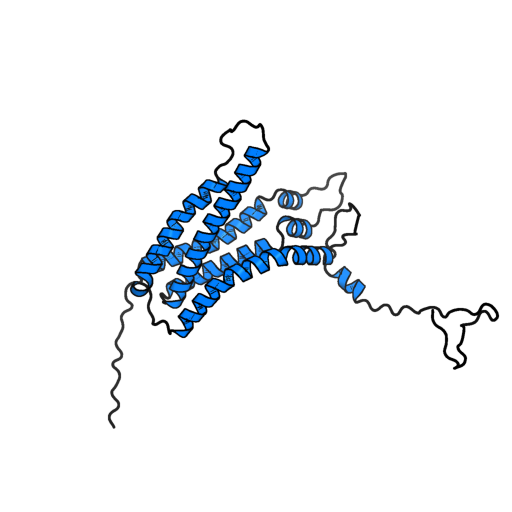M 1556 N N . VAL A 1 201 ? -9.807 7.169 3.661 1.00 93.38 201 VAL A N 1
ATOM 1557 C CA . VAL A 1 201 ? -10.839 7.925 4.387 1.00 93.38 201 VAL A CA 1
ATOM 1558 C C . VAL A 1 201 ? -12.148 7.138 4.465 1.00 93.38 201 VAL A C 1
ATOM 1560 O O . VAL A 1 201 ? -12.786 7.114 5.516 1.00 93.38 201 VAL A O 1
ATOM 1563 N N . ALA A 1 202 ? -12.542 6.461 3.383 1.00 94.94 202 ALA A N 1
ATOM 1564 C CA . ALA A 1 202 ? -13.803 5.725 3.321 1.00 94.94 202 ALA A CA 1
ATOM 1565 C C . ALA A 1 202 ? -13.743 4.353 4.010 1.00 94.94 202 ALA A C 1
ATOM 1567 O O . ALA A 1 202 ? -14.756 3.879 4.526 1.00 94.94 202 ALA A O 1
ATOM 1568 N N . ALA A 1 203 ? -12.577 3.701 4.040 1.00 92.75 203 ALA A N 1
ATOM 1569 C CA . ALA A 1 203 ? -12.478 2.343 4.559 1.00 92.75 203 ALA A CA 1
ATOM 1570 C C . ALA A 1 203 ? -12.657 2.272 6.082 1.00 92.75 203 ALA A C 1
ATOM 1572 O O . ALA A 1 203 ? -13.242 1.307 6.564 1.00 92.75 203 ALA A O 1
ATOM 1573 N N . ARG A 1 204 ? -12.228 3.292 6.843 1.00 90.62 204 ARG A N 1
ATOM 1574 C CA . ARG A 1 204 ? -12.330 3.292 8.317 1.00 90.62 204 ARG A CA 1
ATOM 1575 C C . ARG A 1 204 ? -13.781 3.253 8.833 1.00 90.62 204 ARG A C 1
ATOM 1577 O O . ARG A 1 204 ? -14.084 2.374 9.640 1.00 90.62 204 ARG A O 1
ATOM 1584 N N . PRO A 1 205 ? -14.706 4.127 8.389 1.00 91.69 205 PRO A N 1
ATOM 1585 C CA . PRO A 1 205 ? -16.108 4.033 8.811 1.00 91.69 205 PRO A CA 1
ATOM 1586 C C . PRO A 1 205 ? -16.787 2.725 8.378 1.00 91.69 205 PRO A C 1
ATOM 1588 O O . PRO A 1 205 ? -17.573 2.144 9.133 1.00 91.69 205 PRO A O 1
ATOM 1591 N N . LEU A 1 206 ? -16.470 2.241 7.172 1.00 93.00 206 LEU A N 1
ATOM 1592 C CA . LEU A 1 206 ? -17.031 0.998 6.640 1.00 93.00 206 LEU A CA 1
ATOM 1593 C C . LEU A 1 206 ? -16.578 -0.207 7.470 1.00 93.00 206 LEU A C 1
ATOM 1595 O O . LEU A 1 206 ? -17.403 -1.024 7.868 1.00 93.00 206 LEU A O 1
ATOM 1599 N N . GLU A 1 207 ? -15.290 -0.273 7.800 1.00 92.69 207 GLU A N 1
ATOM 1600 C CA . GLU A 1 207 ? -14.692 -1.278 8.679 1.00 92.69 207 GLU A CA 1
ATOM 1601 C C . GLU A 1 207 ? -15.377 -1.324 10.048 1.00 92.69 207 GLU A C 1
ATOM 1603 O O . GLU A 1 207 ? -15.776 -2.396 10.498 1.00 92.69 207 GLU A O 1
ATOM 1608 N N . GLN A 1 208 ? -15.592 -0.171 10.688 1.00 89.75 208 GLN A N 1
ATOM 1609 C CA . GLN A 1 208 ? -16.289 -0.119 11.976 1.00 89.75 208 GLN A CA 1
ATOM 1610 C C . GLN A 1 208 ? -17.720 -0.654 11.882 1.00 89.75 208 GLN A C 1
ATOM 1612 O O . GLN A 1 208 ? -18.184 -1.338 12.792 1.00 89.75 208 GLN A O 1
ATOM 1617 N N . THR A 1 209 ? -18.414 -0.359 10.784 1.00 90.50 209 THR A N 1
ATOM 1618 C CA . THR A 1 209 ? -19.778 -0.847 10.549 1.00 90.50 209 THR A CA 1
ATOM 1619 C C . THR A 1 209 ? -19.784 -2.360 10.328 1.00 90.50 209 THR A C 1
ATOM 1621 O O . THR A 1 209 ? -20.589 -3.070 10.927 1.00 90.50 209 THR A O 1
ATOM 1624 N N . PHE A 1 210 ? -18.836 -2.867 9.539 1.00 89.88 210 PHE A N 1
ATOM 1625 C CA . PHE A 1 210 ? -18.678 -4.294 9.279 1.00 89.88 210 PHE A CA 1
ATOM 1626 C C . PHE A 1 210 ? -18.351 -5.078 10.558 1.00 89.88 210 PHE A C 1
ATOM 1628 O O . PHE A 1 210 ? -19.028 -6.056 10.861 1.00 89.88 210 PHE A O 1
ATOM 1635 N N . ILE A 1 211 ? -17.388 -4.617 11.364 1.00 88.00 211 ILE A N 1
ATOM 1636 C CA . ILE A 1 211 ? -17.022 -5.269 12.634 1.00 88.00 211 ILE A CA 1
ATOM 1637 C C . ILE A 1 211 ? -18.206 -5.270 13.608 1.00 88.00 211 ILE A C 1
ATOM 1639 O O . ILE A 1 211 ? -18.487 -6.289 14.238 1.00 88.00 211 ILE A O 1
ATOM 1643 N N . ARG A 1 212 ? -18.945 -4.156 13.706 1.00 87.31 212 ARG A N 1
ATOM 1644 C CA . ARG A 1 212 ? -20.163 -4.089 14.531 1.00 87.31 212 ARG A CA 1
ATOM 1645 C C . ARG A 1 212 ? -21.226 -5.079 14.067 1.00 87.31 212 ARG A C 1
ATOM 1647 O O . ARG A 1 212 ? -21.891 -5.658 14.905 1.00 87.31 212 ARG A O 1
ATOM 1654 N N . SER A 1 213 ? -21.354 -5.317 12.763 1.00 87.44 213 SER A N 1
ATOM 1655 C CA . SER A 1 213 ? -22.325 -6.290 12.249 1.00 87.44 213 SER A CA 1
ATOM 1656 C C . SER A 1 213 ? -22.002 -7.744 12.620 1.00 87.44 213 SER A C 1
ATOM 1658 O O . SER A 1 213 ? -22.915 -8.558 12.715 1.00 87.44 213 SER A O 1
ATOM 1660 N N . LEU A 1 214 ? -20.724 -8.059 12.862 1.00 87.69 214 LEU A N 1
ATOM 1661 C CA . LEU A 1 214 ? -20.249 -9.397 13.239 1.00 87.69 214 LEU A CA 1
ATOM 1662 C C . LEU A 1 214 ? -20.153 -9.606 14.761 1.00 87.69 214 LEU A C 1
ATOM 1664 O O . LEU A 1 214 ? -19.742 -10.677 15.215 1.00 87.69 214 LEU A O 1
ATOM 1668 N N . THR A 1 215 ? -20.477 -8.581 15.553 1.00 86.12 215 THR A N 1
ATOM 1669 C CA . THR A 1 215 ? -20.374 -8.604 17.018 1.00 86.12 215 THR A CA 1
ATOM 1670 C C . THR A 1 215 ? -21.721 -8.301 17.667 1.00 86.12 215 THR A C 1
ATOM 1672 O O . THR A 1 215 ? -22.569 -7.647 17.067 1.00 86.12 215 THR A O 1
ATOM 1675 N N . ASP A 1 216 ? -21.935 -8.760 18.900 1.00 85.62 216 ASP A N 1
ATOM 1676 C CA . ASP A 1 216 ? -23.169 -8.512 19.670 1.00 85.62 216 ASP A CA 1
ATOM 1677 C C . ASP A 1 216 ? -23.178 -7.152 20.392 1.00 85.62 216 ASP A C 1
ATOM 1679 O O . ASP A 1 216 ? -23.830 -6.962 21.421 1.00 85.62 216 ASP A O 1
ATOM 1683 N N . LYS A 1 217 ? -22.421 -6.178 19.881 1.00 80.31 217 LYS A N 1
ATOM 1684 C CA . LYS A 1 217 ? -22.162 -4.937 20.607 1.00 80.31 217 LYS A CA 1
ATOM 1685 C C . LYS A 1 217 ? -23.435 -4.097 20.748 1.00 80.31 217 LYS A C 1
ATOM 1687 O O . LYS A 1 217 ? -23.846 -3.417 19.809 1.00 80.31 217 LYS A O 1
ATOM 1692 N N . GLN A 1 218 ? -24.007 -4.069 21.951 1.00 78.38 218 GLN A N 1
ATOM 1693 C CA . GLN A 1 218 ? -25.131 -3.194 22.286 1.00 78.38 218 GLN A CA 1
ATOM 1694 C C . GLN A 1 218 ? -24.699 -1.723 22.378 1.00 78.38 218 GLN A C 1
ATOM 1696 O O . GLN A 1 218 ? -23.628 -1.385 22.895 1.00 78.38 218 GLN A O 1
ATOM 1701 N N . PHE A 1 219 ? -25.546 -0.821 21.878 1.00 74.81 219 PHE A N 1
ATOM 1702 C CA . PHE A 1 219 ? -25.300 0.616 21.964 1.00 74.81 219 PHE A CA 1
ATOM 1703 C C . PHE A 1 219 ? -25.436 1.094 23.416 1.00 74.81 219 PHE A C 1
ATOM 1705 O O . PHE A 1 219 ? -26.509 1.006 24.000 1.00 74.81 219 PHE A O 1
ATOM 1712 N N . GLY A 1 220 ? -24.355 1.639 23.981 1.00 73.50 220 GLY A N 1
ATOM 1713 C CA . GLY A 1 220 ? -24.360 2.257 25.314 1.00 73.50 220 GLY A CA 1
ATOM 1714 C C . GLY A 1 220 ? -23.976 1.332 26.473 1.00 73.50 220 GLY A C 1
ATOM 1715 O O . GLY A 1 220 ? -23.875 1.808 27.601 1.00 73.50 220 GLY A O 1
ATOM 1716 N N . THR A 1 221 ? -23.703 0.050 26.215 1.00 75.12 221 THR A N 1
ATOM 1717 C CA . THR A 1 221 ? -23.300 -0.916 27.249 1.00 75.12 221 THR A CA 1
ATOM 1718 C C . THR A 1 221 ? -21.777 -1.088 27.271 1.00 75.12 221 THR A C 1
ATOM 1720 O O . THR A 1 221 ? -21.132 -1.124 26.224 1.00 75.12 221 THR A O 1
ATOM 1723 N N . ALA A 1 222 ? -21.186 -1.222 28.463 1.00 73.88 222 ALA A N 1
ATOM 1724 C CA . ALA A 1 222 ? -19.747 -1.460 28.653 1.00 73.88 222 ALA A CA 1
ATOM 1725 C C . ALA A 1 222 ? -19.348 -2.952 28.586 1.00 73.88 222 ALA A C 1
ATOM 1727 O O . ALA A 1 222 ? -18.240 -3.313 28.974 1.00 73.88 222 ALA A O 1
ATOM 1728 N N . GLN A 1 223 ? -20.252 -3.825 28.133 1.00 75.06 223 GLN A N 1
ATOM 1729 C CA . GLN A 1 223 ? -19.987 -5.260 28.015 1.00 75.06 223 GLN A CA 1
ATOM 1730 C C . GLN A 1 223 ? -18.911 -5.543 26.962 1.00 75.06 223 GLN A C 1
ATOM 1732 O O . GLN A 1 223 ? -18.811 -4.850 25.943 1.00 75.06 223 GLN A O 1
ATOM 1737 N N . VAL A 1 224 ? -18.104 -6.575 27.223 1.00 73.88 224 VAL A N 1
ATOM 1738 C CA . VAL A 1 224 ? -17.092 -7.061 26.284 1.00 73.88 224 VAL A CA 1
ATOM 1739 C C . VAL A 1 224 ? -17.826 -7.662 25.078 1.00 73.88 224 VAL A C 1
ATOM 1741 O O . VAL A 1 224 ? -18.631 -8.568 25.272 1.00 73.88 224 VAL A O 1
ATOM 1744 N N . PRO A 1 225 ? -17.611 -7.150 23.852 1.00 80.06 225 PRO A N 1
ATOM 1745 C CA . PRO A 1 225 ? -18.3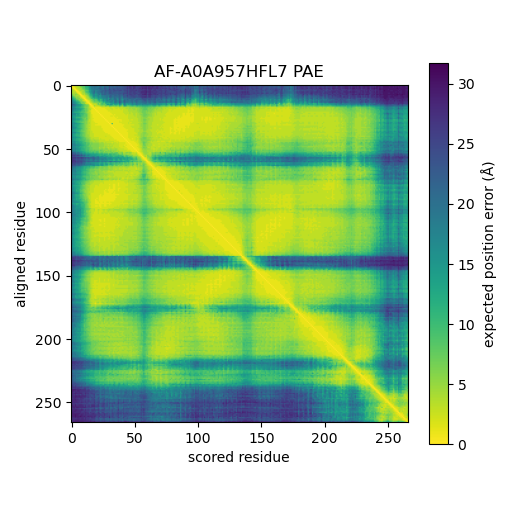24 -7.630 22.676 1.00 80.06 225 PRO A CA 1
ATOM 1746 C C . PRO A 1 225 ? -17.848 -9.029 22.277 1.00 80.06 225 PRO A C 1
ATOM 1748 O O . PRO A 1 225 ? -16.641 -9.281 22.187 1.00 80.06 225 PRO A O 1
ATOM 1751 N N . HIS A 1 226 ? -18.795 -9.906 21.958 1.00 83.12 226 HIS A N 1
ATOM 1752 C CA . HIS A 1 226 ? -18.522 -11.261 21.487 1.00 83.12 226 HIS A CA 1
ATOM 1753 C C . HIS A 1 226 ? -18.697 -11.357 19.973 1.00 83.12 226 HIS A C 1
ATOM 1755 O O . HIS A 1 226 ? -19.495 -10.642 19.362 1.00 83.12 226 HIS A O 1
ATOM 1761 N N . PHE A 1 227 ? -17.922 -12.244 19.347 1.00 86.50 227 PHE A N 1
ATOM 1762 C CA . PHE A 1 227 ? -18.075 -12.549 17.930 1.00 86.50 227 PHE A CA 1
ATOM 1763 C C . PHE A 1 227 ? -19.264 -13.492 17.736 1.00 86.50 227 PHE A C 1
ATOM 1765 O O . PHE A 1 227 ? -19.183 -14.662 18.099 1.00 86.50 227 PHE A O 1
ATOM 1772 N N . VAL A 1 228 ? -20.336 -12.983 17.134 1.00 87.00 228 VAL A N 1
ATOM 1773 C CA . VAL A 1 228 ? -21.554 -13.752 16.809 1.00 87.00 228 VAL A CA 1
ATOM 1774 C C . VAL A 1 228 ? -21.635 -14.116 15.324 1.00 87.00 228 VAL A C 1
ATOM 1776 O O . VAL A 1 228 ? -22.582 -14.743 14.863 1.00 87.00 228 VAL A O 1
ATOM 1779 N N . GLY A 1 229 ? -20.633 -13.726 14.530 1.00 86.94 229 GLY A N 1
ATOM 1780 C CA . GLY A 1 229 ? -20.554 -14.087 13.118 1.00 86.94 229 GLY A CA 1
ATOM 1781 C C . GLY A 1 229 ? -21.740 -13.557 12.311 1.00 86.94 229 GLY A C 1
ATOM 1782 O O . GLY A 1 229 ? -21.932 -12.348 12.210 1.00 86.94 229 GLY A O 1
ATOM 1783 N N . LEU A 1 230 ? -22.500 -14.463 11.688 1.00 89.25 230 LEU A N 1
ATOM 1784 C CA . LEU A 1 230 ? -23.641 -14.115 10.835 1.00 89.25 230 LEU A CA 1
ATOM 1785 C C . LEU A 1 230 ? -24.991 -14.181 11.560 1.00 89.25 230 LEU A C 1
ATOM 1787 O O . LEU A 1 230 ? -26.015 -13.936 10.922 1.00 89.25 230 LEU A O 1
ATOM 1791 N N . ASP A 1 231 ? -25.011 -14.462 12.863 1.00 87.31 231 ASP A N 1
ATOM 1792 C CA . ASP A 1 231 ? -26.254 -14.677 13.611 1.00 87.31 231 ASP A CA 1
ATOM 1793 C C . ASP A 1 231 ? -27.169 -13.445 13.543 1.00 87.31 231 ASP A C 1
ATOM 1795 O O . ASP A 1 231 ? -28.347 -13.567 13.203 1.00 87.31 231 ASP A O 1
ATOM 1799 N N . ASN A 1 232 ? -26.593 -12.244 13.667 1.00 84.88 232 ASN A N 1
ATOM 1800 C CA . ASN A 1 232 ? -27.292 -10.969 13.470 1.00 84.88 232 ASN A CA 1
ATOM 1801 C C . ASN A 1 232 ? -28.022 -10.881 12.113 1.00 84.88 232 ASN A C 1
ATOM 1803 O O . ASN A 1 232 ? -29.124 -10.342 12.022 1.00 84.88 232 ASN A O 1
ATOM 1807 N N . TYR A 1 233 ? -27.427 -11.408 11.038 1.00 86.00 233 TYR A N 1
ATOM 1808 C CA . TYR A 1 233 ? -28.052 -11.417 9.712 1.00 86.00 233 TYR A CA 1
ATOM 1809 C C . TYR A 1 233 ? -29.144 -12.476 9.618 1.00 86.00 233 TYR A C 1
ATOM 1811 O O . TYR A 1 233 ? -30.166 -12.240 8.975 1.00 86.00 233 TYR A O 1
ATOM 1819 N N . THR A 1 234 ? -28.950 -13.630 10.260 1.00 86.88 234 THR A N 1
ATOM 1820 C CA . THR A 1 234 ? -29.982 -14.668 10.296 1.00 86.88 234 THR A CA 1
ATOM 1821 C C . THR A 1 234 ? -31.219 -14.198 11.046 1.00 86.88 234 THR A C 1
ATOM 1823 O O . THR A 1 234 ? -32.316 -14.432 10.554 1.00 86.88 234 THR A O 1
ATOM 1826 N N . ASP A 1 235 ? -31.066 -13.457 12.144 1.00 86.06 235 ASP A N 1
ATOM 1827 C CA . ASP A 1 235 ? -32.188 -12.899 12.901 1.00 86.06 235 ASP A CA 1
ATOM 1828 C C . ASP A 1 235 ? -32.959 -11.837 12.111 1.00 86.06 235 ASP A C 1
ATOM 1830 O O . ASP A 1 235 ? -34.190 -11.821 12.146 1.00 86.06 235 ASP A O 1
ATOM 1834 N N . LEU A 1 236 ? -32.261 -11.000 11.336 1.00 85.00 236 LEU A N 1
ATOM 1835 C CA . LEU A 1 236 ? -32.891 -10.004 10.460 1.00 85.00 236 LEU A CA 1
ATOM 1836 C C . LEU A 1 236 ? -33.605 -10.633 9.258 1.00 85.00 236 LEU A C 1
ATOM 1838 O O . LEU A 1 236 ? -34.643 -10.141 8.822 1.00 85.00 236 LEU A O 1
ATOM 1842 N N . LEU A 1 237 ? -33.042 -11.706 8.700 1.00 85.50 237 LEU A N 1
ATOM 1843 C CA . LEU A 1 237 ? -33.609 -12.412 7.548 1.00 85.50 237 LEU A CA 1
ATOM 1844 C C . LEU A 1 237 ? -34.627 -13.482 7.952 1.00 85.50 237 LEU A C 1
ATOM 1846 O O . LEU A 1 237 ? -35.305 -14.046 7.087 1.00 85.50 237 LEU A O 1
ATOM 1850 N N . ARG A 1 238 ? -34.767 -13.764 9.251 1.00 84.25 238 ARG A N 1
ATOM 1851 C CA . ARG A 1 238 ? -35.786 -14.665 9.774 1.00 84.25 238 ARG A CA 1
ATOM 1852 C C . ARG A 1 238 ? -37.139 -13.994 9.597 1.00 84.25 238 ARG A C 1
ATOM 1854 O O . ARG A 1 238 ? -37.550 -13.171 10.408 1.00 84.25 238 ARG A O 1
ATOM 1861 N N . MET A 1 239 ? -37.836 -14.363 8.523 1.00 79.44 239 MET A N 1
ATOM 1862 C CA . MET A 1 239 ? -39.221 -13.957 8.301 1.00 79.44 239 MET A CA 1
ATOM 1863 C C . MET A 1 239 ? -40.052 -14.308 9.538 1.00 79.44 239 MET A C 1
ATOM 1865 O O . MET A 1 239 ? -40.340 -15.477 9.801 1.00 79.44 239 MET A O 1
ATOM 1869 N N . ARG A 1 240 ? -40.431 -13.282 10.301 1.00 75.50 240 ARG A N 1
ATOM 1870 C CA . ARG A 1 240 ? -41.458 -13.376 11.330 1.00 75.50 240 ARG A CA 1
ATOM 1871 C C . ARG A 1 240 ? -42.791 -13.083 10.664 1.00 75.50 240 ARG A C 1
ATOM 1873 O O . ARG A 1 240 ? -43.084 -11.941 10.327 1.00 75.50 240 ARG A O 1
ATOM 1880 N N . LEU A 1 241 ? -43.585 -14.127 10.444 1.00 72.88 241 LEU A N 1
ATOM 1881 C CA . LEU A 1 241 ? -45.019 -13.952 10.240 1.00 72.88 241 LEU A CA 1
ATOM 1882 C C . LEU A 1 241 ? -45.629 -13.640 11.606 1.00 72.88 241 LEU A C 1
ATOM 1884 O O . LEU A 1 241 ? -46.123 -14.535 12.286 1.00 72.88 241 LEU A O 1
ATOM 1888 N N . ASP A 1 242 ? -45.523 -12.380 12.026 1.00 74.12 242 ASP A N 1
ATOM 1889 C CA . ASP A 1 242 ? -46.262 -11.903 13.187 1.00 74.12 242 ASP A CA 1
ATOM 1890 C C . ASP A 1 242 ? -47.732 -11.745 12.796 1.00 74.12 242 ASP A C 1
ATOM 1892 O O . ASP A 1 242 ? -48.088 -11.025 11.859 1.00 74.12 242 ASP A O 1
ATOM 1896 N N . THR A 1 243 ? -48.599 -12.462 13.507 1.00 75.25 243 THR A N 1
ATOM 1897 C CA . THR A 1 243 ? -50.043 -12.273 13.415 1.00 75.25 243 THR A CA 1
ATOM 1898 C C . THR A 1 243 ? -50.386 -10.999 14.170 1.00 75.25 243 THR A C 1
ATOM 1900 O O . THR A 1 243 ? -50.367 -10.985 15.401 1.00 75.25 243 THR A O 1
ATOM 1903 N N . VAL A 1 244 ? -50.677 -9.925 13.442 1.00 79.81 244 VAL A N 1
ATOM 1904 C CA . VAL A 1 244 ? -51.157 -8.681 14.049 1.00 79.81 244 VAL A CA 1
ATOM 1905 C C . VAL A 1 244 ? -52.538 -8.966 14.653 1.00 79.81 244 VAL A C 1
ATOM 1907 O O . VAL A 1 244 ? -53.417 -9.432 13.918 1.00 79.81 244 VAL A O 1
ATOM 1910 N N . PRO A 1 245 ? -52.750 -8.772 15.969 1.00 80.06 245 PRO A N 1
ATOM 1911 C CA . PRO A 1 245 ? -54.068 -8.972 16.555 1.00 80.06 245 PRO A CA 1
ATOM 1912 C C . PRO A 1 245 ? -55.065 -8.014 15.894 1.00 80.06 245 PRO A C 1
ATOM 1914 O O . PRO A 1 245 ? -54.743 -6.868 15.578 1.00 80.06 245 PRO A O 1
ATOM 1917 N N . CYS A 1 246 ? -56.279 -8.497 15.633 1.00 83.38 246 CYS A N 1
ATOM 1918 C CA . CYS A 1 246 ? -57.339 -7.624 15.150 1.00 83.38 246 CYS A CA 1
ATOM 1919 C C . CYS A 1 246 ? -57.695 -6.614 16.249 1.00 83.38 246 CYS A C 1
ATOM 1921 O O . CYS A 1 246 ? -57.686 -6.951 17.436 1.00 83.38 246 CYS A O 1
ATOM 1923 N N . ARG A 1 247 ? -58.039 -5.383 15.866 1.00 83.44 247 ARG A N 1
ATOM 1924 C CA . ARG A 1 247 ? -58.548 -4.410 16.830 1.00 83.44 247 ARG A CA 1
ATOM 1925 C C . ARG A 1 247 ? -59.904 -4.893 17.343 1.00 83.44 247 ARG A C 1
ATOM 1927 O O . ARG A 1 247 ? -60.789 -5.141 16.529 1.00 83.44 247 ARG A O 1
ATOM 1934 N N . ILE A 1 248 ? -60.067 -5.029 18.656 1.00 83.81 248 ILE A N 1
ATOM 1935 C CA . ILE A 1 248 ? -61.325 -5.479 19.273 1.00 83.81 248 ILE A CA 1
ATOM 1936 C C . ILE A 1 248 ? -62.300 -4.294 19.372 1.00 83.81 248 ILE A C 1
ATOM 1938 O O . ILE A 1 248 ? -61.880 -3.164 19.621 1.00 83.81 248 ILE A O 1
ATOM 1942 N N . ASP A 1 249 ? -63.582 -4.544 19.108 1.00 82.69 249 ASP A N 1
ATOM 1943 C CA . ASP A 1 249 ? -64.683 -3.591 19.283 1.00 82.69 249 ASP A CA 1
ATOM 1944 C C . ASP A 1 249 ? -65.216 -3.649 20.727 1.00 82.69 249 ASP A C 1
ATOM 1946 O O . ASP A 1 249 ? -65.526 -4.729 21.237 1.00 82.69 249 ASP A O 1
ATOM 1950 N N . ASP A 1 250 ? -65.318 -2.493 21.388 1.00 81.62 250 ASP A N 1
ATOM 1951 C CA . ASP A 1 250 ? -65.652 -2.370 22.814 1.00 81.62 250 ASP A CA 1
ATOM 1952 C C . ASP A 1 250 ? -67.096 -2.806 23.135 1.00 81.62 250 ASP A C 1
ATOM 1954 O O . ASP A 1 250 ? -67.401 -3.146 24.279 1.00 81.62 250 ASP A O 1
ATOM 1958 N N . GLU A 1 251 ? -67.996 -2.806 22.144 1.00 81.81 251 GLU A N 1
ATOM 1959 C CA . GLU A 1 251 ? -69.408 -3.162 22.343 1.00 81.81 251 GLU A CA 1
ATOM 1960 C C . GLU A 1 251 ? -69.689 -4.658 22.155 1.00 81.81 251 GLU A C 1
ATOM 1962 O O . GLU A 1 251 ? -70.517 -5.231 22.867 1.00 81.81 251 GLU A O 1
ATOM 1967 N N . THR A 1 252 ? -69.021 -5.304 21.198 1.00 79.06 252 THR A N 1
ATOM 1968 C CA . THR A 1 252 ? -69.295 -6.702 20.815 1.00 79.06 252 THR A CA 1
ATOM 1969 C C . THR A 1 252 ? -68.216 -7.675 21.266 1.00 79.06 252 THR A C 1
ATOM 1971 O O . THR A 1 252 ? -68.455 -8.882 21.270 1.00 79.06 252 THR A O 1
ATOM 1974 N N . ASN A 1 253 ? -67.054 -7.170 21.689 1.00 81.19 253 ASN A N 1
ATOM 1975 C CA . ASN A 1 253 ? -65.893 -7.967 22.076 1.00 81.19 253 ASN A CA 1
ATOM 1976 C C . ASN A 1 253 ? -65.381 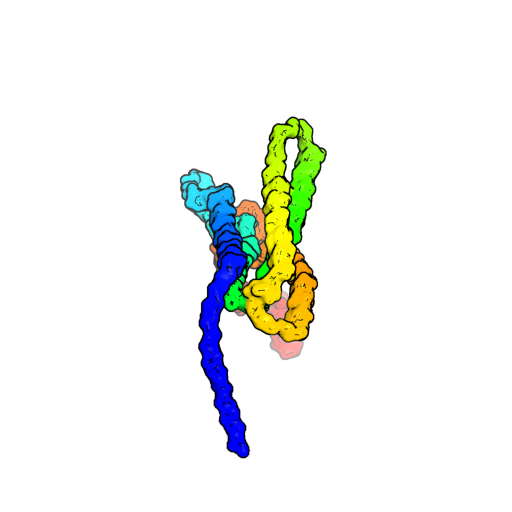-8.891 20.944 1.00 81.19 253 ASN A C 1
ATOM 1978 O O . ASN A 1 253 ? -64.732 -9.906 21.199 1.00 81.19 253 ASN A O 1
ATOM 1982 N N . GLU A 1 254 ? -65.676 -8.537 19.688 1.00 83.88 254 GLU A N 1
ATOM 1983 C CA . GLU A 1 254 ? -65.222 -9.210 18.466 1.00 83.88 254 GLU A CA 1
ATOM 1984 C C . GLU A 1 254 ? -64.279 -8.300 17.657 1.00 83.88 254 GLU A C 1
ATOM 1986 O O . GLU A 1 254 ? -64.133 -7.111 17.944 1.00 83.88 254 GLU A O 1
ATOM 1991 N N . CYS A 1 255 ? -63.615 -8.841 16.629 1.00 86.00 255 CYS A N 1
ATOM 1992 C CA . CYS A 1 255 ? -62.763 -8.044 15.744 1.00 86.00 255 CYS A CA 1
ATOM 1993 C C . CYS A 1 255 ? -63.577 -6.939 15.048 1.00 86.00 255 CYS A C 1
ATOM 1995 O O . CYS A 1 255 ? -64.538 -7.225 14.332 1.00 86.00 255 CYS A O 1
ATOM 1997 N N . ALA A 1 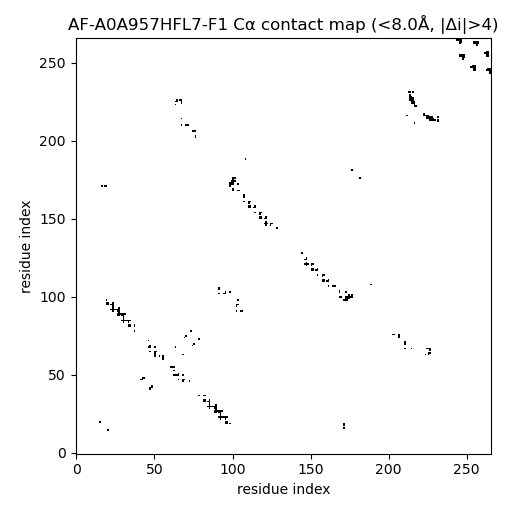256 ? -63.141 -5.687 15.176 1.00 83.88 256 ALA A N 1
ATOM 1998 C CA . ALA A 1 256 ? -63.765 -4.545 14.532 1.00 83.88 256 ALA A CA 1
ATOM 1999 C C . ALA A 1 256 ? -63.737 -4.720 13.007 1.00 83.88 256 ALA A C 1
ATOM 2001 O O . ALA A 1 256 ? -62.678 -4.887 12.395 1.00 83.88 256 ALA A O 1
ATOM 2002 N N . THR A 1 257 ? -64.904 -4.653 12.374 1.00 86.56 257 THR A N 1
ATOM 2003 C CA . THR A 1 257 ? -65.045 -4.738 10.917 1.00 86.56 257 THR A CA 1
ATOM 2004 C C . THR A 1 257 ? -65.381 -3.369 10.333 1.00 86.56 257 THR A C 1
ATOM 2006 O O . THR A 1 257 ? -66.025 -2.522 10.955 1.00 86.56 257 THR A O 1
ATOM 2009 N N . ARG A 1 258 ? -64.893 -3.095 9.125 1.00 83.12 258 ARG A N 1
ATOM 2010 C CA . ARG A 1 258 ? -65.251 -1.900 8.357 1.00 83.12 258 ARG A CA 1
ATOM 2011 C C . ARG A 1 258 ? -66.566 -2.163 7.609 1.00 83.12 258 ARG A C 1
ATOM 2013 O O . ARG A 1 258 ? -66.973 -3.301 7.414 1.00 83.12 258 ARG A O 1
ATOM 2020 N N . ARG A 1 259 ? -67.239 -1.099 7.152 1.00 83.88 259 ARG A N 1
ATOM 2021 C CA . ARG A 1 259 ? -68.526 -1.172 6.421 1.00 83.88 259 ARG A CA 1
ATOM 2022 C C . ARG A 1 259 ? -68.505 -2.039 5.150 1.00 83.88 259 ARG A C 1
ATOM 2024 O O . ARG A 1 259 ? -69.566 -2.376 4.646 1.00 83.88 259 ARG A O 1
ATOM 2031 N N . ASP A 1 260 ? -67.326 -2.364 4.627 1.00 84.25 260 ASP A N 1
ATOM 2032 C CA . ASP A 1 260 ? -67.113 -3.257 3.482 1.00 84.25 260 ASP A CA 1
ATOM 2033 C C . ASP A 1 260 ? -66.947 -4.739 3.886 1.00 84.25 260 ASP A C 1
ATOM 2035 O O . ASP A 1 260 ? -66.731 -5.585 3.024 1.00 84.25 260 ASP A O 1
ATOM 2039 N N . GLY A 1 261 ? -67.043 -5.060 5.181 1.00 80.56 261 GLY A N 1
ATOM 2040 C CA . GLY A 1 261 ? -66.848 -6.404 5.728 1.00 80.56 261 GLY A CA 1
ATOM 2041 C C . GLY A 1 261 ? -65.382 -6.790 5.948 1.00 80.56 261 GLY A C 1
ATOM 2042 O O . GLY A 1 261 ? -65.113 -7.905 6.388 1.00 80.56 261 GLY A O 1
ATOM 2043 N N . SER A 1 262 ? -64.422 -5.900 5.671 1.00 84.19 262 SER A N 1
ATOM 2044 C CA . SER A 1 262 ? -63.006 -6.166 5.948 1.00 84.19 262 SER A CA 1
ATOM 2045 C C . SER A 1 262 ? -62.671 -5.982 7.434 1.00 84.19 262 SER A C 1
ATOM 2047 O O . SER A 1 262 ? -63.164 -5.061 8.088 1.00 84.19 262 SER A O 1
ATOM 2049 N N . ILE A 1 263 ? -61.826 -6.861 7.984 1.00 82.38 263 ILE A N 1
ATOM 2050 C CA . ILE A 1 263 ? -61.351 -6.770 9.374 1.00 82.38 263 ILE A CA 1
ATOM 2051 C C . ILE A 1 263 ? -60.390 -5.585 9.501 1.00 82.38 263 ILE A C 1
ATOM 2053 O O . ILE A 1 263 ? -59.505 -5.386 8.664 1.00 82.38 263 ILE A O 1
ATOM 2057 N N . ARG A 1 264 ? -60.564 -4.788 10.555 1.00 79.56 264 ARG A N 1
ATOM 2058 C CA . ARG A 1 264 ? -59.708 -3.650 10.863 1.00 79.56 264 ARG A CA 1
ATOM 2059 C C . ARG A 1 264 ? -58.533 -4.123 11.721 1.00 79.56 264 ARG A C 1
ATOM 2061 O O . ARG A 1 264 ? -58.669 -4.361 12.919 1.00 79.56 264 ARG A O 1
ATOM 2068 N N . TRP A 1 265 ? -57.388 -4.274 11.073 1.00 78.81 265 TRP A N 1
ATOM 2069 C CA . TRP A 1 265 ? -56.106 -4.513 11.732 1.00 78.81 265 TRP A CA 1
ATOM 2070 C C . TRP A 1 265 ? -55.605 -3.217 12.382 1.00 78.81 265 TRP A C 1
ATOM 2072 O O . TRP A 1 265 ? -55.949 -2.126 11.908 1.00 78.81 2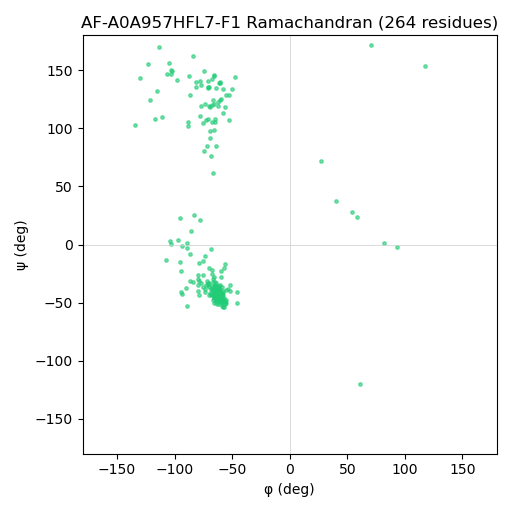65 TRP A O 1
ATOM 2082 N N . GLU A 1 266 ? -54.862 -3.344 13.480 1.00 64.50 266 GLU A N 1
ATOM 2083 C CA . GLU A 1 266 ? -54.183 -2.226 14.150 1.00 64.50 266 GLU A CA 1
ATOM 2084 C C . GLU A 1 266 ? -52.902 -1.803 13.422 1.00 64.50 266 GLU A C 1
ATOM 2086 O O . GLU A 1 266 ? -52.170 -2.698 12.939 1.00 64.50 266 GLU A O 1
#

Sequence (266 aa):
MTISNATHDDVSPSPRSFAVTLYSGLFILLGIGALILLILTINNDPLIQAVVNWSATEEFSEPPSLIVTFLSQLGIVVPVLLLGMGIIFVRLGVRLLGANIRDGYWAQIALLWLSVGMVLLAGINLLNVARALAEQDTPAELVQFSPVVVPLLLFVPLLASWYWLSQNLSRIFRGDDPLPNQQARFAWNLLIPSLFIFVLVAARPLEQTFIRSLTDKQFGTAQVPHFVGLDNYTDLLRMRLDTVPCRIDDETNECATRRDGSIRWE

Secondary structure (DSSP, 8-state):
-------------PPPPHHHHHHHHHHHHHHHHHHHHHHHHHHH-HHHHHHHT---BTTB-SPPPHHHHHHHHTTTHHHHHHHHHHHHHHHHHHHHTT-BHHHHHHHHHHHHHHHHHHHHHHHHHHHHHHHHHHH-----S----HHHHHHHHHHHHHHHHHHHHHHHHHHHSBS---HHHHHHHHHHHHHHHHHHHHHHHHHHHHHHHHHHHTB---TT--PPPPB-TTHHHHHHHS-----PPBPBPTTTSSB-B-TTS-B-B-

Mean predicted aligned error: 9.79 Å

Radius of gyration: 30.76 Å; Cα contacts (8 Å, |Δi|>4): 205; chains: 1; bounding box: 93×40×96 Å

pLDDT: mean 86.57, std 10.96, range [47.31, 98.19]

Foldseek 3Di:
DDDPDDPPPPPDPDPQPPLLLVLLVVLLCVLVVLVVVLVVVCVPDVQLVCQVVPDDDPVDNDGFDSVLSCCVPCNPVSVVVSNVSSVVSNVLSVVSSVLALLSLVVSLLVLVVLLVVLVVQLVVVVVVVVVVVVVDPDPPPVPCPPSNVVSVVVNVVSVVSSVVSVVCSPVNGDDDDDPVNVVVVVVVSVVVVVVVVVCVVPVVVVSVVVSPCQWPDDPPDPDRIDGNGCVSVCVVVPDDPDDQDADADPPPRHFDADPVRHGHGD

Solvent-accessible surface area (backbone atoms only — not comparable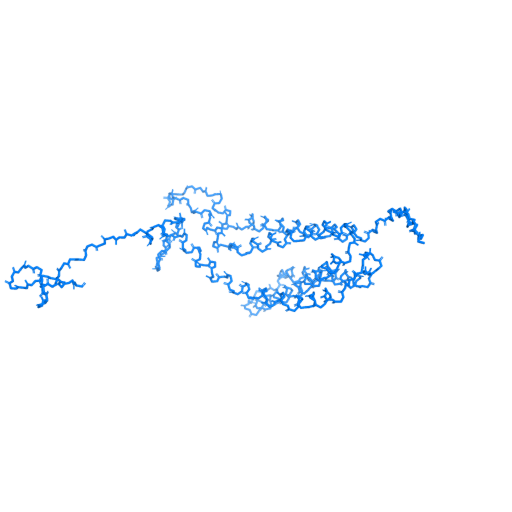 to full-atom values): 15412 Å² total; per-residue (Å²): 141,80,86,77,79,77,77,82,75,82,74,69,82,69,80,79,57,69,64,44,56,50,55,17,50,50,30,31,50,53,10,50,46,36,46,51,48,52,52,49,54,56,69,67,31,66,71,51,46,51,50,74,68,56,71,86,46,100,88,44,92,67,82,73,49,60,68,57,55,42,45,72,73,61,39,67,66,53,57,52,48,38,48,50,51,13,53,51,28,33,52,49,12,63,50,28,70,70,38,38,36,72,48,51,52,54,51,41,53,49,32,46,52,51,27,53,49,22,52,51,48,21,50,53,39,46,50,52,50,53,50,51,62,72,76,46,96,64,80,84,71,76,73,70,59,58,66,34,50,52,30,54,62,53,26,55,60,34,45,52,50,29,54,52,46,68,76,40,41,80,80,72,25,47,77,88,79,60,70,69,60,56,54,53,50,54,53,45,66,66,43,51,61,58,52,50,53,50,49,62,65,54,44,55,65,50,48,53,52,54,55,50,56,30,29,69,65,56,90,94,58,92,70,85,62,46,76,52,53,60,52,63,55,50,63,71,66,51,83,73,87,76,81,77,64,57,35,68,30,93,86,77,74,43,66,31,60,44,101,86,72,48,76,40,68,114